Protein AF-A0A090TS28-F1 (afdb_monomer_lite)

Foldseek 3Di:
DDDDDDDDDDDDPPPPDPPPPDPLVPQDADDDPDPCRVVLRLQLVLLSQLLVLLVQLLVQLVCLLVVNDFLVSNVVSLVSNVVSVLSVPQLCDAFPQLNVCRLLQPPPLPLPLLLLVVLLVVLVDQAAAQVNQVPDPSSLAHSNVSLCCCFPPSHVVVVSDSRCSRSSNNRSVNSSVSSVSNSVSSSYGPCNPPDPVRVVVSVVSSVVRSVVVVCQQVDQQCPDPVDGRLSNHPSSRVVDDPDD

Structure (mmCIF, N/CA/C/O backbone):
data_AF-A0A090TS28-F1
#
_entry.id   AF-A0A090TS28-F1
#
loop_
_atom_site.group_PDB
_atom_site.id
_atom_site.type_symbol
_atom_site.label_atom_id
_atom_site.label_alt_id
_atom_site.label_comp_id
_atom_site.label_asym_id
_atom_site.label_entity_id
_atom_site.label_seq_id
_atom_site.pdbx_PDB_ins_code
_atom_site.Cartn_x
_atom_site.Cartn_y
_atom_site.Cartn_z
_atom_site.occupancy
_atom_site.B_iso_or_equiv
_atom_site.auth_seq_id
_atom_site.auth_comp_id
_atom_site.auth_asym_id
_atom_site.auth_atom_id
_atom_site.pdbx_PDB_model_num
ATOM 1 N N . MET A 1 1 ? -39.035 -68.134 -27.747 1.00 40.09 1 MET A N 1
ATOM 2 C CA . MET A 1 1 ? -38.155 -68.499 -26.615 1.00 40.09 1 MET A CA 1
ATOM 3 C C . MET A 1 1 ? -36.879 -67.671 -26.752 1.00 40.09 1 MET A C 1
ATOM 5 O O . MET A 1 1 ? -36.334 -67.693 -27.845 1.00 40.09 1 MET A O 1
ATOM 9 N N . TYR A 1 2 ? -36.463 -66.967 -25.684 1.00 37.41 2 TYR A N 1
ATOM 10 C CA . TYR A 1 2 ? -35.252 -66.120 -25.530 1.00 37.41 2 TYR A CA 1
ATOM 11 C C . TYR A 1 2 ? -35.195 -64.788 -26.309 1.00 37.41 2 TYR A C 1
ATOM 13 O O . TYR A 1 2 ? -35.422 -64.775 -27.506 1.00 37.41 2 TYR A O 1
ATOM 21 N N . TYR A 1 3 ? -34.811 -63.626 -25.762 1.00 38.12 3 TYR A N 1
ATOM 22 C CA . TYR A 1 3 ? -34.675 -63.092 -24.394 1.00 38.12 3 TYR A CA 1
ATOM 23 C C . TYR A 1 3 ? -34.478 -61.570 -24.585 1.00 38.12 3 TYR A C 1
ATOM 25 O O . TYR A 1 3 ? -33.551 -61.155 -25.280 1.00 38.12 3 TYR A O 1
ATOM 33 N N . GLN A 1 4 ? -35.357 -60.734 -24.032 1.00 37.34 4 GLN A N 1
ATOM 34 C CA . GLN A 1 4 ? -35.315 -59.275 -24.182 1.00 37.34 4 GLN A CA 1
ATOM 35 C C . GLN A 1 4 ? -34.300 -58.706 -23.176 1.00 37.34 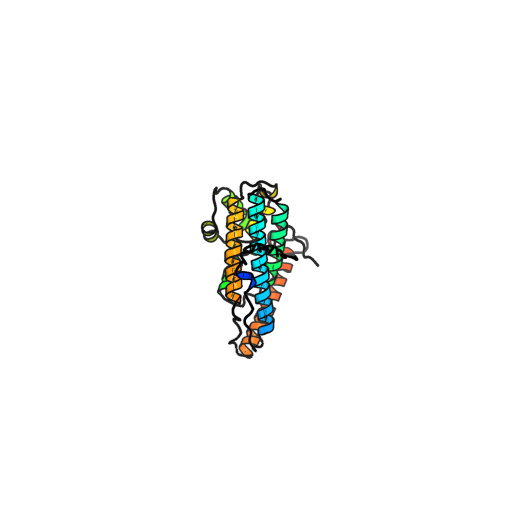4 GLN A C 1
ATOM 37 O O . GLN A 1 4 ? -34.484 -58.845 -21.969 1.00 37.34 4 GLN A O 1
ATOM 42 N N . LYS A 1 5 ? -33.190 -58.126 -23.652 1.00 40.88 5 LYS A N 1
ATOM 43 C CA . LYS A 1 5 ? -32.195 -57.466 -22.790 1.00 40.88 5 LYS A CA 1
ATOM 44 C C . LYS A 1 5 ? -32.547 -55.987 -22.638 1.00 40.88 5 LYS A C 1
ATOM 46 O O . LYS A 1 5 ? -32.368 -55.207 -23.568 1.00 40.88 5 LYS A O 1
ATOM 51 N N . SER A 1 6 ? -33.036 -55.620 -21.459 1.00 42.06 6 SER A N 1
ATOM 52 C CA . SER A 1 6 ? -33.208 -54.233 -21.028 1.00 42.06 6 SER A CA 1
ATOM 53 C C . SER A 1 6 ? -31.840 -53.586 -20.797 1.00 42.06 6 SER A C 1
ATOM 55 O O . SER A 1 6 ? -31.068 -54.058 -19.964 1.00 42.06 6 SER A O 1
ATOM 57 N N . VAL A 1 7 ? -31.535 -52.509 -21.521 1.00 47.25 7 VAL A N 1
ATOM 58 C CA . VAL A 1 7 ? -30.374 -51.647 -21.255 1.00 47.25 7 VAL A CA 1
ATOM 59 C C . VAL A 1 7 ? -30.875 -50.443 -20.464 1.00 47.25 7 VAL A C 1
ATOM 61 O O . VAL A 1 7 ? -31.592 -49.599 -20.994 1.00 47.25 7 VAL A O 1
ATOM 64 N N . ALA A 1 8 ? -30.535 -50.391 -19.177 1.00 44.44 8 ALA A N 1
ATOM 65 C CA . ALA A 1 8 ? -30.772 -49.231 -18.329 1.00 44.44 8 ALA A CA 1
ATOM 66 C C . ALA A 1 8 ? -29.674 -48.190 -18.599 1.00 44.44 8 ALA A C 1
ATOM 68 O O . ALA A 1 8 ? -28.503 -48.429 -18.310 1.00 44.44 8 ALA A O 1
ATOM 69 N N . ILE A 1 9 ? -30.047 -47.046 -19.175 1.00 47.41 9 ILE A N 1
ATOM 70 C CA . ILE A 1 9 ? -29.150 -45.902 -19.362 1.00 47.41 9 ILE A CA 1
ATOM 71 C C . ILE A 1 9 ? -29.231 -45.051 -18.092 1.00 47.41 9 ILE A C 1
ATOM 73 O O . ILE A 1 9 ? -30.215 -44.351 -17.864 1.00 47.41 9 ILE A O 1
ATOM 77 N N . ALA A 1 10 ? -28.207 -45.141 -17.245 1.00 47.53 10 ALA A N 1
ATOM 78 C CA . ALA A 1 10 ? -28.032 -44.251 -16.104 1.00 47.53 10 ALA A CA 1
ATOM 79 C C . ALA A 1 10 ? -27.491 -42.900 -16.601 1.00 47.53 10 ALA A C 1
ATOM 81 O O . ALA A 1 10 ? -26.350 -42.804 -17.051 1.00 47.53 10 ALA A O 1
ATOM 82 N N . ALA A 1 11 ? -28.322 -41.858 -16.546 1.00 46.38 11 ALA A N 1
ATOM 83 C CA . ALA A 1 11 ? -27.921 -40.492 -16.856 1.00 46.38 11 ALA A CA 1
ATOM 84 C C . ALA A 1 11 ? -27.117 -39.904 -15.681 1.00 46.38 11 ALA A C 1
ATOM 86 O O . ALA A 1 11 ? -27.670 -39.589 -14.628 1.00 46.38 11 ALA A O 1
ATOM 87 N N . LEU A 1 12 ? -25.803 -39.766 -15.862 1.00 50.69 12 LEU A N 1
ATOM 88 C CA . LEU A 1 12 ? -24.922 -39.011 -14.971 1.00 50.69 12 LEU A CA 1
ATOM 89 C C . LEU A 1 12 ? -25.162 -37.509 -15.185 1.00 50.69 12 LEU A C 1
ATOM 91 O O . LEU A 1 12 ? -24.708 -36.926 -16.167 1.00 50.69 12 LEU A O 1
ATOM 95 N N . LEU A 1 13 ? -25.892 -36.890 -14.257 1.00 49.22 13 LEU A N 1
ATOM 96 C CA . LEU A 1 13 ? -26.027 -35.438 -14.154 1.00 49.22 13 LEU A CA 1
ATOM 97 C C . LEU A 1 13 ? -24.691 -34.846 -13.682 1.00 49.22 13 LEU A C 1
ATOM 99 O O . LEU A 1 13 ? -24.359 -34.891 -12.499 1.00 49.22 13 LEU A O 1
ATOM 103 N N . LEU A 1 14 ? -23.914 -34.298 -14.618 1.00 51.47 14 LEU A N 1
ATOM 104 C CA . LEU A 1 14 ? -22.750 -33.470 -14.314 1.00 51.47 14 LEU A CA 1
ATOM 105 C C . LEU A 1 14 ? -23.238 -32.118 -13.779 1.00 51.47 14 LEU A C 1
ATOM 107 O O . LEU A 1 14 ? -23.702 -31.266 -14.534 1.00 51.47 14 LEU A O 1
ATOM 111 N N . LEU A 1 15 ? -23.132 -31.925 -12.464 1.00 55.75 15 LEU A N 1
ATOM 112 C CA . LEU A 1 15 ? -23.236 -30.610 -11.839 1.00 55.75 15 LEU A CA 1
ATOM 113 C C . LEU A 1 15 ? -22.014 -29.783 -12.258 1.00 55.75 15 LEU A C 1
ATOM 115 O O . LEU A 1 15 ? -20.941 -29.889 -11.667 1.00 55.75 15 LEU A O 1
ATOM 119 N N . ALA A 1 16 ? -22.173 -28.966 -13.297 1.00 53.84 16 ALA A N 1
ATOM 120 C CA . ALA A 1 16 ? -21.233 -27.901 -13.604 1.00 53.84 16 ALA A CA 1
ATOM 121 C C . ALA A 1 16 ? -21.371 -26.818 -12.524 1.00 53.84 16 ALA A C 1
ATOM 123 O O . ALA A 1 16 ? -22.260 -25.971 -12.575 1.00 53.84 16 ALA A O 1
ATOM 124 N N . GLY A 1 17 ? -20.510 -26.877 -11.508 1.00 48.12 17 GLY A N 1
ATOM 125 C CA . GLY A 1 17 ? -20.324 -25.765 -10.588 1.00 48.12 17 GLY A CA 1
ATOM 126 C C . GLY A 1 17 ? -19.735 -24.584 -11.354 1.00 48.12 17 GLY A C 1
ATOM 127 O O . GLY A 1 17 ? -18.606 -24.661 -11.834 1.00 48.12 17 GLY A O 1
ATOM 128 N N . CYS A 1 18 ? -20.492 -23.495 -11.480 1.00 51.09 18 CYS A N 1
ATOM 129 C CA . CYS A 1 18 ? -19.962 -22.218 -11.939 1.00 51.09 18 CYS A CA 1
ATOM 130 C C . CYS A 1 18 ? -18.986 -21.685 -10.883 1.00 51.09 18 CYS A C 1
ATOM 132 O O . CYS A 1 18 ? -19.383 -21.003 -9.942 1.00 51.09 18 CYS A O 1
ATOM 134 N N . GLN A 1 19 ? -17.704 -22.012 -11.023 1.00 49.69 19 GLN A N 1
ATOM 135 C CA . GLN A 1 19 ? -16.646 -21.252 -10.373 1.00 49.69 19 GLN A CA 1
ATOM 136 C C . GLN A 1 19 ? -16.478 -19.950 -11.157 1.00 49.69 19 GLN A C 1
ATOM 138 O O . GLN A 1 19 ? -15.978 -19.944 -12.281 1.00 49.69 19 GLN A O 1
ATOM 143 N N . SER A 1 20 ? -16.945 -18.847 -10.581 1.00 43.31 20 SER A N 1
ATOM 144 C CA . SER A 1 20 ? -16.656 -17.507 -11.079 1.00 43.31 20 SER A CA 1
ATOM 145 C C . SER A 1 20 ? -15.160 -17.242 -10.909 1.00 43.31 20 SER A C 1
ATOM 147 O O . SER A 1 20 ? -14.712 -16.885 -9.824 1.00 43.31 20 SER A O 1
ATOM 149 N N . SER A 1 21 ? -14.372 -17.454 -11.963 1.00 42.19 21 SER A N 1
ATOM 150 C CA . SER A 1 21 ? -12.969 -17.043 -11.992 1.00 42.19 21 SER A CA 1
ATOM 151 C C . SER A 1 21 ? -12.910 -15.515 -12.015 1.00 42.19 21 SER A C 1
ATOM 153 O O . SER A 1 21 ? -13.295 -14.896 -13.011 1.00 42.19 21 SER A O 1
ATOM 155 N N . THR A 1 22 ? -12.450 -14.905 -10.927 1.00 45.22 22 THR A N 1
ATOM 156 C CA . THR A 1 22 ? -12.043 -13.498 -10.892 1.00 45.22 22 THR A CA 1
ATOM 157 C C . THR A 1 22 ? -10.983 -13.252 -11.969 1.00 45.22 22 THR A C 1
ATOM 159 O O . THR A 1 22 ? -10.054 -14.038 -12.140 1.00 45.22 22 THR A O 1
ATOM 162 N N . SER A 1 23 ? -11.144 -12.180 -12.742 1.00 49.78 23 SER A N 1
ATOM 163 C CA . SER A 1 23 ? -10.392 -11.856 -13.966 1.00 49.78 23 SER A CA 1
ATOM 164 C C . SER A 1 23 ? -8.869 -11.722 -13.809 1.00 49.78 23 SER A C 1
ATOM 166 O O . SER A 1 23 ? -8.162 -11.688 -14.814 1.00 49.78 23 SER A O 1
ATOM 168 N N . THR A 1 24 ? -8.354 -11.670 -12.581 1.00 50.00 24 THR A N 1
ATOM 169 C CA . THR A 1 24 ? -6.926 -11.572 -12.249 1.00 50.00 24 THR A CA 1
ATOM 170 C C . THR A 1 24 ? -6.127 -12.829 -12.597 1.00 50.00 24 THR A C 1
ATOM 172 O O . THR A 1 24 ? -4.963 -12.723 -12.968 1.00 50.00 24 THR A O 1
ATOM 175 N N . ASP A 1 25 ? -6.766 -14.003 -12.600 1.00 52.72 25 ASP A N 1
ATOM 176 C CA . ASP A 1 25 ? -6.131 -15.320 -12.807 1.00 52.72 25 ASP A CA 1
ATOM 177 C C . ASP A 1 25 ? -5.580 -15.535 -14.241 1.00 52.72 25 ASP A C 1
ATOM 179 O O . ASP A 1 25 ? -5.096 -16.606 -14.606 1.00 52.72 25 ASP A O 1
ATOM 183 N N . LYS A 1 26 ? -5.688 -14.518 -15.111 1.00 62.12 26 LYS A N 1
ATOM 184 C CA . LYS A 1 26 ? -5.307 -14.579 -16.532 1.00 62.12 26 LYS A CA 1
ATOM 185 C C . LYS A 1 26 ? -4.345 -13.486 -16.985 1.00 62.12 26 LYS A C 1
ATOM 187 O O . LYS A 1 26 ? -3.961 -13.501 -18.156 1.00 62.12 26 LYS A O 1
ATOM 192 N N . MET A 1 27 ? -3.964 -12.542 -16.123 1.00 81.88 27 MET A N 1
ATOM 193 C CA . MET A 1 27 ? -3.044 -11.491 -16.547 1.00 81.88 27 MET A CA 1
ATOM 194 C C . MET A 1 27 ? -1.637 -12.070 -16.687 1.00 81.88 27 MET A C 1
ATOM 196 O O . MET A 1 27 ? -1.122 -12.706 -15.772 1.00 81.88 27 MET A O 1
ATOM 200 N N . ARG A 1 28 ? -1.028 -11.890 -17.858 1.00 88.3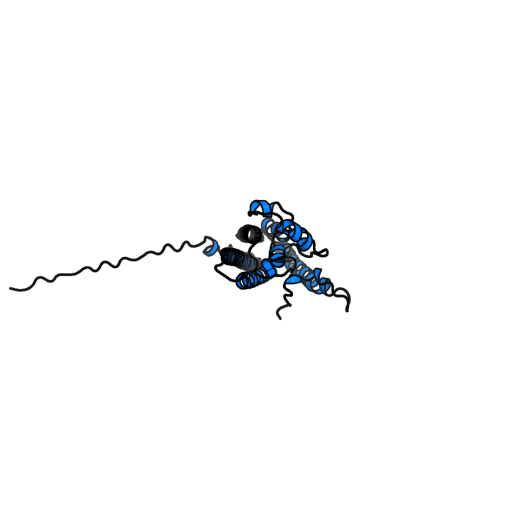8 28 ARG A N 1
ATOM 201 C CA . ARG A 1 28 ? 0.332 -12.352 -18.151 1.00 88.38 28 ARG A CA 1
ATOM 202 C C . ARG A 1 28 ? 1.224 -11.143 -18.406 1.00 88.38 28 ARG A C 1
ATOM 204 O O . ARG A 1 28 ? 0.729 -10.180 -18.995 1.00 88.38 28 ARG A O 1
ATOM 211 N N . PRO A 1 29 ? 2.503 -11.196 -18.007 1.00 91.81 29 PRO A N 1
ATOM 212 C CA . PRO A 1 29 ? 3.435 -10.128 -18.325 1.00 91.81 29 PRO A CA 1
ATOM 213 C C . PRO A 1 29 ? 3.578 -10.002 -19.846 1.00 91.81 29 PRO A C 1
ATOM 215 O O . PRO A 1 29 ? 3.542 -11.001 -20.575 1.00 91.81 29 PRO A O 1
ATOM 218 N N . GLN A 1 30 ? 3.753 -8.775 -20.333 1.00 93.06 30 GLN A N 1
ATOM 219 C CA . GLN A 1 30 ? 4.108 -8.538 -21.728 1.00 93.06 30 GLN A CA 1
ATOM 220 C C . GLN A 1 30 ? 5.439 -9.233 -22.047 1.00 93.06 30 GLN A C 1
ATOM 222 O O . GLN A 1 30 ? 6.431 -9.038 -21.348 1.00 93.06 30 GLN A O 1
ATOM 227 N N . ALA A 1 31 ? 5.481 -10.011 -23.128 1.00 93.75 31 ALA A N 1
ATOM 228 C CA . ALA A 1 31 ? 6.721 -10.600 -23.621 1.00 93.75 31 ALA A CA 1
ATOM 229 C C . ALA A 1 31 ? 7.410 -9.646 -24.606 1.00 93.75 31 ALA A C 1
ATOM 231 O O . ALA A 1 31 ? 6.792 -9.176 -25.563 1.00 93.75 31 ALA A O 1
ATOM 232 N N . SER A 1 32 ? 8.699 -9.389 -24.394 1.00 93.44 32 SER A N 1
ATOM 233 C CA . SER A 1 32 ? 9.543 -8.612 -25.303 1.00 93.44 32 SER A CA 1
ATOM 234 C C . SER A 1 32 ? 10.971 -9.167 -25.323 1.00 93.44 32 SER A C 1
ATOM 236 O O . SER A 1 32 ? 11.383 -9.868 -24.401 1.00 93.44 32 SER A O 1
ATOM 238 N N . ASN A 1 33 ? 11.743 -8.824 -26.358 1.00 94.44 33 ASN A N 1
ATOM 239 C CA . ASN A 1 33 ? 13.182 -9.119 -26.425 1.00 94.44 33 ASN A CA 1
ATOM 240 C C . ASN A 1 33 ? 14.042 -7.980 -25.839 1.00 94.44 33 ASN A C 1
ATOM 242 O O . ASN A 1 33 ? 15.259 -7.968 -26.024 1.00 94.44 33 ASN A O 1
ATOM 246 N N . HIS A 1 34 ? 13.421 -6.990 -25.189 1.00 97.19 34 HIS A N 1
ATOM 247 C CA . HIS A 1 34 ? 14.132 -5.846 -24.635 1.00 97.19 34 HIS A CA 1
ATOM 248 C C . HIS A 1 34 ? 14.926 -6.251 -23.380 1.00 97.19 34 HIS A C 1
ATOM 250 O O . HIS A 1 34 ? 14.503 -7.104 -22.600 1.00 97.19 34 HIS A O 1
ATOM 256 N N . GLN A 1 35 ? 16.073 -5.609 -23.139 1.00 96.81 35 GLN A N 1
ATOM 257 C CA . GLN A 1 35 ? 16.962 -5.927 -22.008 1.00 96.81 35 GLN A CA 1
ATOM 258 C C . GLN A 1 35 ? 16.306 -5.706 -20.633 1.00 96.81 35 GLN A C 1
ATOM 260 O O . GLN A 1 35 ? 16.764 -6.257 -19.633 1.00 96.81 35 GLN A O 1
ATOM 265 N N . SER A 1 36 ? 15.226 -4.922 -20.578 1.00 97.12 36 SER A N 1
ATOM 266 C CA . SER A 1 36 ? 14.450 -4.683 -19.359 1.00 97.12 36 SER A CA 1
ATOM 267 C C . SER A 1 36 ? 13.544 -5.842 -18.950 1.00 97.12 36 SER A C 1
ATOM 269 O O . SER A 1 36 ? 13.026 -5.807 -17.837 1.00 97.12 36 SER A O 1
ATOM 271 N N . GLN A 1 37 ? 13.353 -6.856 -19.805 1.00 97.31 37 GLN A N 1
ATOM 272 C CA . GLN A 1 37 ? 12.328 -7.889 -19.627 1.00 97.31 37 GLN A CA 1
ATOM 273 C C . GLN A 1 37 ? 12.370 -8.544 -18.241 1.00 97.31 37 GLN A C 1
ATOM 275 O O . GLN A 1 37 ? 11.355 -8.576 -17.555 1.00 97.31 37 GLN A O 1
ATOM 280 N N . GLY A 1 38 ? 13.545 -8.986 -17.782 1.00 96.25 38 GLY A N 1
ATOM 281 C CA . GLY A 1 38 ? 13.658 -9.643 -16.475 1.00 96.25 38 GLY A CA 1
ATOM 282 C C . GLY A 1 38 ? 13.358 -8.713 -15.293 1.00 96.25 38 GLY A C 1
ATOM 283 O O . GLY A 1 38 ? 12.760 -9.134 -14.308 1.00 96.25 38 GLY A O 1
ATOM 284 N N . VAL A 1 39 ? 13.727 -7.430 -15.382 1.00 95.81 39 VAL A N 1
ATOM 285 C CA . VAL A 1 39 ? 13.405 -6.444 -14.333 1.00 95.81 39 VAL A CA 1
ATOM 286 C C . VAL A 1 39 ? 11.911 -6.135 -14.341 1.00 95.81 39 VAL A C 1
ATOM 288 O O . VAL A 1 39 ? 11.295 -6.035 -13.283 1.00 95.81 39 VAL A O 1
ATOM 291 N N . TYR A 1 40 ? 11.327 -6.011 -15.530 1.00 97.31 40 TYR A N 1
ATOM 292 C CA . TYR A 1 40 ? 9.899 -5.804 -15.717 1.00 97.31 40 TYR A CA 1
ATOM 293 C C . TYR A 1 40 ? 9.069 -6.957 -15.136 1.00 97.31 40 TYR A C 1
ATOM 295 O O . TYR A 1 40 ? 8.128 -6.703 -14.391 1.00 97.31 40 TYR A O 1
ATOM 303 N N . GLU A 1 41 ? 9.441 -8.210 -15.403 1.00 97.00 41 GLU A N 1
ATOM 304 C CA . GLU A 1 41 ? 8.733 -9.388 -14.883 1.00 97.00 41 GLU A CA 1
ATOM 305 C C . GLU A 1 41 ? 8.715 -9.418 -13.350 1.00 97.00 41 GLU A C 1
ATOM 307 O O . GLU A 1 41 ? 7.673 -9.672 -12.751 1.00 97.00 41 GLU A O 1
ATOM 312 N N . ILE A 1 42 ? 9.821 -9.046 -12.695 1.00 95.94 42 ILE A N 1
ATOM 313 C CA . ILE A 1 42 ? 9.876 -8.931 -11.228 1.00 95.94 42 ILE A CA 1
ATOM 314 C C . ILE A 1 42 ? 8.866 -7.895 -10.709 1.00 95.94 42 ILE A C 1
ATOM 316 O O . ILE A 1 42 ? 8.227 -8.115 -9.673 1.00 95.94 42 ILE A O 1
ATOM 320 N N . GLN A 1 43 ? 8.724 -6.766 -11.406 1.00 96.19 43 GLN A N 1
ATOM 321 C CA . GLN A 1 43 ? 7.798 -5.693 -11.035 1.00 96.19 43 GLN A CA 1
ATOM 322 C C . GLN A 1 43 ? 6.343 -6.097 -11.262 1.00 96.19 43 GLN A C 1
ATOM 324 O O . GLN A 1 43 ? 5.517 -5.931 -10.365 1.00 96.19 43 GLN A O 1
ATOM 3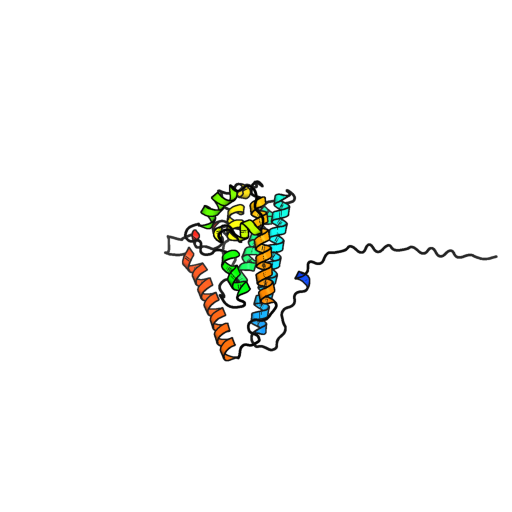29 N N . PHE A 1 44 ? 6.051 -6.704 -12.413 1.00 97.44 44 PHE A N 1
ATOM 330 C CA . PHE A 1 44 ? 4.743 -7.272 -12.723 1.00 97.44 44 PHE A CA 1
ATOM 331 C C . PHE A 1 44 ? 4.315 -8.296 -11.665 1.00 97.44 44 PHE A C 1
ATOM 333 O O . PHE A 1 44 ? 3.241 -8.174 -11.076 1.00 97.44 44 PHE A O 1
ATOM 340 N N . ASP A 1 45 ? 5.184 -9.259 -11.352 1.00 97.19 45 ASP A N 1
ATOM 341 C CA . ASP A 1 45 ? 4.906 -10.298 -10.362 1.00 97.19 45 ASP A CA 1
ATOM 342 C C . ASP A 1 45 ? 4.695 -9.716 -8.958 1.00 97.19 45 ASP A C 1
ATOM 344 O O . ASP A 1 45 ? 3.885 -10.216 -8.174 1.00 97.19 45 ASP A O 1
ATOM 348 N N . SER A 1 46 ? 5.427 -8.654 -8.616 1.00 97.44 46 SER A N 1
ATOM 349 C CA . SER A 1 46 ? 5.268 -7.959 -7.336 1.00 97.44 46 SER A CA 1
ATOM 350 C C . SER A 1 46 ? 3.944 -7.196 -7.271 1.00 97.44 46 SER A C 1
ATOM 352 O O . SER A 1 46 ? 3.262 -7.270 -6.249 1.00 97.44 46 SER A O 1
ATOM 354 N N . ALA A 1 47 ? 3.532 -6.544 -8.363 1.00 97.88 47 ALA A N 1
ATOM 355 C CA . ALA A 1 47 ? 2.226 -5.897 -8.484 1.00 97.88 47 ALA A CA 1
ATOM 356 C C . ALA A 1 47 ? 1.073 -6.908 -8.383 1.00 97.88 47 ALA A C 1
ATOM 358 O O . ALA A 1 47 ? 0.093 -6.650 -7.683 1.00 97.88 47 ALA A O 1
ATOM 359 N N . LEU A 1 48 ? 1.222 -8.081 -9.006 1.00 97.50 48 LEU A N 1
ATOM 360 C CA . LEU A 1 48 ? 0.243 -9.166 -8.937 1.00 97.50 48 LEU A CA 1
ATOM 361 C C . LEU A 1 48 ? 0.100 -9.693 -7.505 1.00 97.50 48 LEU A C 1
ATOM 363 O O . LEU A 1 48 ? -1.000 -9.709 -6.956 1.00 97.50 48 LEU A O 1
ATOM 367 N N . ARG A 1 49 ? 1.221 -10.032 -6.850 1.00 97.94 49 ARG A N 1
ATOM 368 C CA . ARG A 1 49 ? 1.221 -10.479 -5.445 1.00 97.94 49 ARG A CA 1
ATOM 369 C C . ARG A 1 49 ? 0.617 -9.442 -4.501 1.00 97.94 49 ARG A C 1
ATOM 371 O O . ARG A 1 49 ? -0.079 -9.808 -3.551 1.00 97.94 49 ARG A O 1
ATOM 378 N N . PHE A 1 50 ? 0.906 -8.162 -4.726 1.00 98.44 50 PHE A N 1
ATOM 379 C CA . PHE A 1 50 ? 0.346 -7.080 -3.925 1.00 98.44 50 PHE A CA 1
ATOM 380 C C . PHE A 1 50 ? -1.176 -6.985 -4.089 1.00 98.44 50 PHE A C 1
ATOM 382 O O . PHE A 1 50 ? -1.892 -6.936 -3.088 1.00 98.44 50 PHE A O 1
ATOM 389 N N . ASN A 1 51 ? -1.681 -7.048 -5.323 1.00 98.56 51 ASN A N 1
ATOM 390 C CA . ASN A 1 51 ? -3.116 -7.059 -5.597 1.00 98.56 51 ASN A CA 1
ATOM 391 C C . ASN A 1 51 ? -3.836 -8.245 -4.937 1.00 98.56 51 ASN A C 1
ATOM 393 O O . ASN A 1 51 ? -4.809 -8.040 -4.207 1.00 98.56 51 ASN A O 1
ATOM 397 N N . ASP A 1 52 ? -3.296 -9.457 -5.077 1.00 98.38 52 ASP A N 1
ATOM 398 C CA . ASP A 1 52 ? -3.825 -10.652 -4.409 1.00 98.38 52 ASP A CA 1
ATOM 399 C C . ASP A 1 52 ? -3.880 -10.487 -2.885 1.00 98.38 52 ASP A C 1
ATOM 401 O O . ASP A 1 52 ? -4.809 -10.950 -2.217 1.00 98.38 52 ASP A O 1
ATOM 405 N N . SER A 1 53 ? -2.877 -9.823 -2.313 1.00 98.69 53 SER A N 1
ATOM 406 C CA . SER A 1 53 ? -2.797 -9.594 -0.872 1.00 98.69 53 SER A CA 1
ATOM 407 C C . SER A 1 53 ? -3.811 -8.545 -0.403 1.00 98.69 53 SER A C 1
ATOM 409 O O . SER A 1 53 ? -4.367 -8.693 0.686 1.00 98.69 53 SER A O 1
ATOM 411 N N . MET A 1 54 ? -4.124 -7.529 -1.218 1.00 98.75 54 MET A N 1
ATOM 412 C CA . MET A 1 54 ? -5.199 -6.568 -0.923 1.00 98.75 54 MET A CA 1
ATOM 413 C C . MET A 1 54 ? -6.584 -7.209 -1.023 1.00 98.75 54 MET A C 1
ATOM 415 O O . MET A 1 54 ? -7.417 -6.977 -0.147 1.00 98.75 54 MET A O 1
ATOM 419 N N . LEU A 1 55 ? -6.810 -8.076 -2.016 1.00 98.75 55 LEU A N 1
ATOM 420 C CA . LEU A 1 55 ? -8.044 -8.862 -2.126 1.00 98.75 55 LEU A CA 1
ATOM 421 C C . LEU A 1 55 ? -8.256 -9.737 -0.884 1.00 98.75 55 LEU A C 1
ATOM 423 O O . LEU A 1 55 ? -9.338 -9.735 -0.295 1.00 98.75 55 LEU A O 1
ATOM 427 N N . LYS A 1 56 ? -7.205 -10.433 -0.429 1.00 98.69 56 LYS A N 1
ATOM 428 C CA . LYS A 1 56 ? -7.242 -11.235 0.806 1.00 98.69 56 LYS A CA 1
ATOM 429 C C . LYS A 1 56 ? -7.497 -10.380 2.045 1.00 98.69 56 LYS A C 1
ATOM 431 O O . LYS A 1 56 ? -8.300 -10.765 2.891 1.00 98.69 56 LYS A O 1
ATOM 436 N N . LEU A 1 57 ? -6.839 -9.226 2.165 1.00 98.81 57 LEU A N 1
ATOM 437 C CA . LEU A 1 57 ? -7.051 -8.303 3.281 1.00 98.81 57 LEU A CA 1
ATOM 438 C C . LEU A 1 57 ? -8.501 -7.806 3.339 1.00 98.81 57 LEU A C 1
ATOM 440 O O . LEU A 1 57 ? -9.093 -7.767 4.423 1.00 98.81 57 LEU A O 1
ATOM 444 N N . HIS A 1 58 ? -9.079 -7.456 2.191 1.00 98.75 58 HIS A N 1
ATOM 445 C CA . HIS A 1 58 ? -10.474 -7.044 2.103 1.00 98.75 58 HIS A CA 1
ATOM 446 C C . HIS A 1 58 ? -11.433 -8.183 2.482 1.00 98.75 58 HIS A C 1
ATOM 448 O O . HIS A 1 58 ? -12.276 -7.988 3.355 1.00 98.75 58 HIS A O 1
ATOM 454 N N . ASP A 1 59 ? -11.258 -9.393 1.936 1.00 98.69 59 ASP A N 1
ATOM 455 C CA . ASP A 1 59 ? -12.069 -10.570 2.301 1.00 98.69 59 ASP A CA 1
ATOM 456 C C . ASP A 1 59 ? -12.013 -10.863 3.809 1.00 98.69 59 ASP A C 1
ATOM 458 O O . ASP A 1 59 ? -13.052 -11.012 4.456 1.00 98.69 59 ASP A O 1
ATOM 462 N N . GLN A 1 60 ? -10.818 -10.870 4.411 1.00 98.69 60 GLN A N 1
ATOM 463 C CA . GLN A 1 60 ? -10.682 -11.106 5.852 1.00 98.69 60 GLN A CA 1
ATOM 464 C C . GLN A 1 60 ? -11.351 -10.012 6.685 1.00 98.69 60 GLN A C 1
ATOM 466 O O . GLN A 1 60 ? -11.975 -10.308 7.706 1.00 98.69 60 GLN A O 1
ATOM 471 N N . SER A 1 61 ? -11.270 -8.762 6.233 1.00 98.62 61 SER A N 1
ATOM 472 C CA . SER A 1 61 ? -11.925 -7.620 6.870 1.00 98.62 61 SER A CA 1
ATOM 473 C C . SER A 1 61 ? -13.450 -7.717 6.792 1.00 98.62 61 SER A C 1
ATOM 475 O O . SER A 1 61 ? -14.136 -7.489 7.791 1.00 98.62 61 SER A O 1
ATOM 477 N N . VAL A 1 62 ? -14.001 -8.118 5.641 1.00 98.56 62 VAL A N 1
ATOM 478 C CA . VAL A 1 62 ? -15.440 -8.362 5.469 1.00 98.56 62 VAL A CA 1
ATOM 479 C C . VAL A 1 62 ? -15.911 -9.469 6.408 1.00 98.56 62 VAL A C 1
ATOM 481 O O . VAL A 1 62 ? -16.8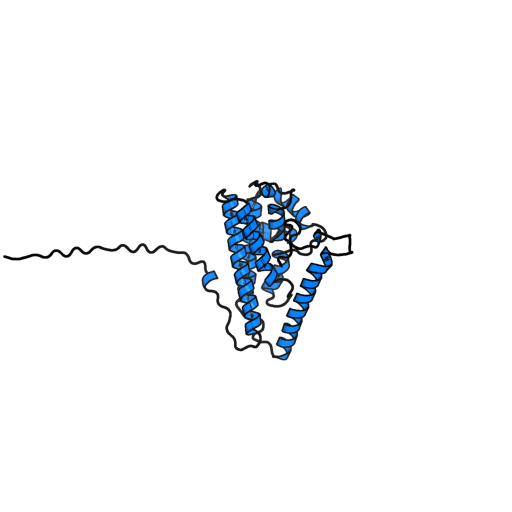33 -9.222 7.189 1.00 98.56 62 VAL A O 1
ATOM 484 N N . ARG A 1 63 ? -15.229 -10.624 6.417 1.00 98.50 63 ARG A N 1
ATOM 485 C CA . ARG A 1 63 ? -15.550 -11.767 7.291 1.00 98.50 63 ARG A CA 1
ATOM 486 C C . ARG A 1 63 ? -15.483 -11.419 8.771 1.00 98.50 63 ARG A C 1
ATOM 488 O O . ARG A 1 63 ? -16.371 -11.813 9.525 1.00 98.50 63 ARG A O 1
ATOM 495 N N . TYR A 1 64 ? -14.472 -10.662 9.196 1.00 98.50 64 TYR A N 1
ATOM 496 C CA . TYR A 1 64 ? -14.365 -10.211 10.583 1.00 98.50 64 TYR A CA 1
ATOM 497 C C . TYR A 1 64 ? -15.575 -9.358 10.970 1.00 98.50 64 TYR A C 1
ATOM 499 O O . TYR A 1 64 ? -16.194 -9.574 12.016 1.00 98.50 64 TYR A O 1
ATOM 507 N N . CYS A 1 65 ? -15.945 -8.430 10.089 1.00 98.06 65 CYS A N 1
ATOM 508 C CA . CYS A 1 65 ? -17.061 -7.521 10.296 1.00 98.06 65 CYS A CA 1
ATOM 509 C C . CYS A 1 65 ? -18.435 -8.198 10.225 1.00 98.06 65 CYS A C 1
ATOM 511 O O . CYS A 1 65 ? -19.341 -7.788 10.944 1.00 98.06 65 CYS A O 1
ATOM 513 N N . ASP A 1 66 ? -18.569 -9.283 9.460 1.00 98.19 66 ASP A N 1
ATOM 514 C CA . ASP A 1 66 ? -19.761 -10.142 9.458 1.00 98.19 66 ASP A CA 1
ATOM 515 C C . ASP A 1 66 ? -19.759 -11.171 10.601 1.00 98.19 66 ASP A C 1
ATOM 517 O O . ASP A 1 66 ? -20.614 -12.050 10.656 1.00 98.19 66 ASP A O 1
ATOM 521 N N . SER A 1 67 ? -18.807 -11.074 11.536 1.00 97.44 67 SER A N 1
ATOM 522 C CA . SER A 1 67 ? -18.644 -12.003 12.664 1.00 97.44 67 SER A CA 1
ATOM 523 C C . SER A 1 67 ? -18.397 -13.463 12.252 1.00 97.44 67 SER A C 1
ATOM 525 O O . SER A 1 67 ? -18.694 -14.383 13.010 1.00 97.44 67 SER A O 1
ATOM 527 N N . GLN A 1 68 ? -17.814 -13.678 11.072 1.00 97.44 68 GLN A N 1
ATOM 528 C CA . GLN A 1 68 ? -17.460 -14.996 10.533 1.00 97.44 68 GLN A CA 1
ATOM 529 C C . GLN A 1 68 ? -16.008 -15.396 10.832 1.00 97.44 68 GLN A C 1
ATOM 531 O O . GLN A 1 68 ? -15.646 -16.564 10.706 1.00 97.44 68 GLN A O 1
ATOM 536 N N . SER A 1 69 ? -15.160 -14.440 11.217 1.00 95.69 69 SER A N 1
ATOM 537 C CA . SER A 1 69 ? -13.764 -14.678 11.589 1.00 95.69 69 SER A CA 1
ATOM 538 C C . SER A 1 69 ? -13.327 -13.798 12.766 1.00 95.69 69 SER A C 1
ATOM 540 O O . SER A 1 69 ? -14.059 -12.919 13.237 1.00 95.69 69 SER A O 1
ATOM 542 N N . SER A 1 70 ? -12.129 -14.071 13.283 1.00 95.50 70 SER A N 1
ATOM 543 C CA . SER A 1 70 ? -11.493 -13.275 14.331 1.00 95.50 70 SER A CA 1
ATOM 544 C C . SER A 1 70 ? -10.665 -12.128 13.743 1.00 95.50 70 SER A C 1
ATOM 546 O O . SER A 1 70 ? -10.250 -12.164 12.584 1.00 95.50 70 SER A O 1
ATOM 548 N N . LEU A 1 71 ? -10.366 -11.130 14.580 1.00 97.31 71 LEU A N 1
ATOM 549 C CA . LEU A 1 71 ? -9.483 -10.013 14.228 1.00 97.31 71 LEU A CA 1
ATOM 550 C C . LEU A 1 71 ? -8.084 -10.487 13.793 1.00 97.31 71 LEU A C 1
ATOM 552 O O . LEU A 1 71 ? -7.420 -9.828 12.996 1.00 97.31 71 LEU A O 1
ATOM 556 N N . GLU A 1 72 ? -7.639 -11.643 14.293 1.00 97.56 72 GLU A N 1
ATOM 557 C CA . GLU A 1 72 ? -6.325 -12.202 13.975 1.00 97.56 72 GLU A CA 1
ATOM 558 C C . GLU A 1 72 ? -6.171 -12.519 12.481 1.00 97.56 72 GLU A C 1
ATOM 560 O O . GLU A 1 72 ? -5.118 -12.257 11.906 1.00 97.56 72 GLU A O 1
ATOM 565 N N . GLY A 1 73 ? -7.236 -12.984 11.816 1.00 97.44 73 GLY A N 1
ATOM 566 C CA . GLY A 1 73 ? -7.213 -13.203 10.366 1.00 97.44 73 GLY A CA 1
ATOM 567 C C . GLY A 1 73 ? -6.943 -11.912 9.587 1.00 97.44 73 GLY A C 1
ATOM 568 O O . GLY A 1 73 ? -6.165 -11.910 8.633 1.00 97.44 73 GLY A O 1
ATOM 569 N N . VAL A 1 74 ? -7.507 -10.791 10.049 1.00 98.50 74 VAL A N 1
ATOM 570 C CA . VAL A 1 74 ? -7.270 -9.466 9.456 1.00 98.50 74 VAL A CA 1
ATOM 571 C C . VAL A 1 74 ? -5.834 -9.006 9.696 1.00 98.50 74 VAL A C 1
ATOM 573 O O . VAL A 1 74 ? -5.185 -8.513 8.777 1.00 98.50 74 VAL A O 1
ATOM 576 N N . LYS A 1 75 ? -5.305 -9.212 10.910 1.00 98.31 75 LYS A N 1
ATOM 577 C CA . LYS A 1 75 ? -3.912 -8.890 11.260 1.00 98.31 75 LYS A CA 1
ATOM 578 C C . LYS A 1 75 ? -2.913 -9.648 10.389 1.00 98.31 75 LYS A C 1
ATOM 580 O O . LYS A 1 75 ? -1.996 -9.030 9.852 1.00 98.31 75 LYS A O 1
ATOM 585 N N . ILE A 1 76 ? -3.113 -10.951 10.195 1.00 97.81 76 ILE A N 1
ATOM 586 C CA . ILE A 1 76 ? -2.265 -11.779 9.326 1.00 97.81 76 ILE A CA 1
ATOM 587 C C . ILE A 1 76 ? -2.342 -11.300 7.871 1.00 97.81 76 ILE A C 1
ATOM 589 O O . ILE A 1 76 ? -1.305 -11.108 7.235 1.00 97.81 76 ILE A O 1
ATOM 593 N N . ALA A 1 77 ? -3.546 -11.059 7.345 1.00 98.44 77 ALA A N 1
ATOM 594 C CA . ALA A 1 77 ? -3.709 -10.588 5.970 1.00 98.44 77 ALA A CA 1
ATOM 595 C C . ALA A 1 77 ? -3.095 -9.194 5.755 1.00 98.44 77 ALA A C 1
ATOM 597 O O . ALA A 1 77 ? -2.487 -8.936 4.718 1.00 98.44 77 ALA A O 1
ATOM 598 N N . TRP A 1 78 ? -3.182 -8.308 6.751 1.00 98.56 78 TRP A N 1
ATOM 599 C CA . TRP A 1 78 ? -2.544 -6.994 6.694 1.00 98.56 78 TRP A CA 1
ATOM 600 C C . TRP A 1 78 ? -1.016 -7.105 6.678 1.00 98.56 78 TRP A C 1
ATOM 602 O O . TRP A 1 78 ? -0.368 -6.406 5.903 1.00 98.56 78 TRP A O 1
ATOM 612 N N . GLN A 1 79 ? -0.432 -8.013 7.468 1.00 97.50 79 GLN A N 1
ATOM 613 C CA . GLN A 1 79 ? 1.013 -8.270 7.445 1.00 97.50 79 GLN A CA 1
ATOM 614 C C . GLN A 1 79 ? 1.478 -8.768 6.072 1.00 97.50 79 GLN A C 1
ATOM 616 O O . GLN A 1 79 ? 2.443 -8.237 5.535 1.00 97.50 79 GLN A O 1
ATOM 621 N N . GLN A 1 80 ? 0.754 -9.712 5.465 1.00 97.19 80 GLN A N 1
ATOM 622 C CA . GLN A 1 80 ? 1.034 -10.186 4.100 1.00 97.19 80 GLN A CA 1
ATOM 623 C C . GLN A 1 80 ? 0.893 -9.060 3.061 1.00 97.19 80 GLN A C 1
ATOM 625 O O . GLN A 1 80 ? 1.688 -8.946 2.126 1.00 97.19 80 GLN A O 1
ATOM 630 N N . GLY A 1 81 ? -0.098 -8.186 3.244 1.00 97.69 81 GLY A N 1
ATOM 631 C CA . GLY A 1 81 ? -0.275 -6.976 2.447 1.00 97.69 81 GLY A CA 1
ATOM 632 C C . GLY A 1 81 ? 0.904 -6.008 2.552 1.00 97.69 81 GLY A C 1
ATOM 633 O O . GLY A 1 81 ? 1.384 -5.501 1.543 1.00 97.69 81 GLY A O 1
ATOM 634 N N . MET A 1 82 ? 1.414 -5.792 3.764 1.00 96.44 82 MET A N 1
ATOM 635 C CA . MET A 1 82 ? 2.615 -4.994 4.003 1.00 96.44 82 MET A CA 1
ATOM 636 C C . MET A 1 82 ? 3.861 -5.624 3.371 1.00 96.44 82 MET A C 1
ATOM 638 O O . MET A 1 82 ? 4.603 -4.929 2.686 1.00 96.44 82 MET A O 1
ATOM 642 N N . GLU A 1 83 ? 4.077 -6.928 3.560 1.00 95.38 83 GLU A N 1
ATOM 643 C CA . GLU A 1 83 ? 5.221 -7.658 2.997 1.00 95.38 83 GLU A CA 1
ATOM 644 C C . GLU A 1 83 ? 5.222 -7.614 1.461 1.00 95.38 83 GLU A C 1
ATOM 646 O O . GLU A 1 83 ? 6.246 -7.319 0.849 1.00 95.38 83 GLU A O 1
ATOM 651 N N . SER A 1 84 ? 4.068 -7.835 0.825 1.00 97.38 84 SER A N 1
ATOM 652 C CA . SER A 1 84 ? 3.945 -7.743 -0.637 1.00 97.38 84 SER A CA 1
ATOM 653 C C . SER A 1 84 ? 4.153 -6.317 -1.157 1.00 97.38 84 SER A C 1
ATOM 655 O O . SER A 1 84 ? 4.839 -6.136 -2.163 1.00 97.38 84 SER A O 1
ATOM 657 N N . TRP A 1 85 ? 3.647 -5.300 -0.449 1.00 96.69 85 TRP A N 1
ATOM 658 C CA . TRP A 1 85 ? 3.864 -3.893 -0.796 1.00 96.69 85 TRP A CA 1
ATOM 659 C C . TRP A 1 85 ? 5.342 -3.493 -0.752 1.00 96.69 85 TRP A C 1
ATOM 661 O O . TRP A 1 85 ? 5.795 -2.723 -1.598 1.00 96.69 85 TRP A O 1
ATOM 671 N N . MET A 1 86 ? 6.124 -4.043 0.185 1.00 92.50 86 MET A N 1
ATOM 672 C CA . MET A 1 86 ? 7.542 -3.697 0.339 1.00 92.50 86 MET A CA 1
ATOM 673 C C . MET A 1 86 ? 8.383 -3.925 -0.920 1.00 92.50 86 MET A C 1
ATOM 675 O O . MET A 1 86 ? 9.366 -3.214 -1.126 1.00 92.50 86 MET A O 1
ATOM 679 N N . HIS A 1 87 ? 7.988 -4.863 -1.783 1.00 92.50 87 HIS A N 1
ATOM 680 C CA . HIS A 1 87 ? 8.677 -5.128 -3.047 1.00 92.50 87 HIS A CA 1
ATOM 681 C C . HIS A 1 87 ? 8.520 -4.014 -4.093 1.00 92.50 87 HIS A C 1
ATOM 683 O O . HIS A 1 87 ? 9.333 -3.940 -5.008 1.00 92.50 87 HIS A O 1
ATOM 689 N N . LEU A 1 88 ? 7.504 -3.156 -3.960 1.00 93.69 88 LEU A N 1
ATOM 690 C CA . LEU A 1 88 ? 7.178 -2.084 -4.912 1.00 93.69 88 LEU A CA 1
ATOM 691 C C . LEU A 1 88 ? 7.596 -0.692 -4.411 1.00 93.69 88 LEU A C 1
ATOM 693 O O . LEU A 1 88 ? 7.509 0.301 -5.133 1.00 93.69 88 LEU A O 1
ATOM 697 N N . GLN A 1 89 ? 8.034 -0.594 -3.158 1.00 91.19 89 GLN A N 1
ATOM 698 C CA . GLN A 1 89 ? 8.389 0.675 -2.535 1.00 91.19 89 GLN A CA 1
ATOM 699 C C . GLN A 1 89 ? 9.786 1.145 -2.923 1.00 91.19 89 GLN A C 1
ATOM 701 O O . GLN A 1 89 ? 10.726 0.360 -2.967 1.00 91.19 89 GLN A O 1
ATOM 706 N N . GLY A 1 90 ? 9.954 2.465 -3.017 1.00 83.81 90 GLY A N 1
ATOM 707 C CA . GLY A 1 90 ? 11.271 3.104 -3.003 1.00 83.81 90 GLY A CA 1
ATOM 708 C C . GLY A 1 90 ? 11.969 3.189 -4.352 1.00 83.81 90 GLY A C 1
ATOM 709 O O . GLY A 1 90 ? 12.967 3.894 -4.454 1.00 83.81 90 GLY A O 1
ATOM 710 N N . GLN A 1 91 ? 11.433 2.547 -5.388 1.00 82.19 91 GLN A N 1
ATOM 711 C CA . GLN A 1 91 ? 12.015 2.601 -6.723 1.00 82.19 91 GLN A CA 1
ATOM 712 C C . GLN A 1 91 ? 11.796 3.948 -7.428 1.00 82.19 91 GLN A C 1
ATOM 714 O O . GLN A 1 91 ? 12.666 4.372 -8.182 1.00 82.19 91 GLN A O 1
ATOM 719 N N . GLU A 1 92 ? 10.675 4.642 -7.171 1.00 88.31 92 GLU A N 1
ATOM 720 C CA . GLU A 1 92 ? 10.314 5.954 -7.766 1.00 88.31 92 GLU A CA 1
ATOM 721 C C . GLU A 1 92 ? 10.437 5.997 -9.309 1.00 88.31 92 GLU A C 1
ATOM 723 O O . GLU A 1 92 ? 10.702 7.037 -9.911 1.00 88.31 92 GLU A O 1
ATOM 728 N N . ARG A 1 93 ? 10.299 4.833 -9.951 1.00 93.44 93 ARG A N 1
ATOM 729 C CA . ARG A 1 93 ? 10.445 4.586 -11.390 1.00 93.44 93 ARG A CA 1
ATOM 730 C C . ARG A 1 93 ? 9.415 3.556 -11.844 1.00 93.44 93 ARG A C 1
ATOM 732 O O . ARG A 1 93 ? 8.961 2.735 -11.041 1.00 93.44 93 ARG A O 1
ATOM 739 N N . GLY A 1 94 ? 9.087 3.579 -13.131 1.00 94.00 94 GLY A N 1
ATOM 740 C CA . GLY A 1 94 ? 8.033 2.760 -13.725 1.00 94.00 94 GLY A CA 1
ATOM 741 C C . GLY A 1 94 ? 6.832 3.597 -14.183 1.00 94.00 94 GLY A C 1
ATOM 742 O O . GLY A 1 94 ? 6.975 4.803 -14.394 1.00 94.00 94 GLY A O 1
ATOM 743 N N . PRO A 1 95 ? 5.658 2.972 -14.360 1.00 96.25 95 PRO A N 1
ATOM 744 C CA . PRO A 1 95 ? 4.460 3.638 -14.863 1.00 96.25 95 PRO A CA 1
ATOM 745 C C . PRO A 1 95 ? 3.982 4.753 -13.921 1.00 96.25 95 PRO A C 1
ATOM 747 O O . PRO A 1 95 ? 3.910 4.543 -12.707 1.00 96.25 95 PRO A O 1
ATOM 750 N N . SER A 1 96 ? 3.605 5.912 -14.470 1.00 95.62 96 SER A N 1
ATOM 751 C CA . SER A 1 96 ? 3.095 7.060 -13.697 1.00 95.62 96 SER A CA 1
ATOM 752 C C . SER A 1 96 ? 1.922 6.676 -12.804 1.00 95.62 96 SER A C 1
ATOM 754 O O . SER A 1 96 ? 1.933 6.972 -11.612 1.00 95.62 96 SER A O 1
ATOM 756 N N . ASP A 1 97 ? 0.968 5.930 -13.357 1.00 96.69 97 ASP A N 1
ATOM 757 C CA . ASP A 1 97 ? -0.281 5.583 -12.682 1.00 96.69 97 ASP A CA 1
ATOM 758 C C . ASP A 1 97 ? -0.035 4.735 -11.429 1.00 96.69 97 ASP A C 1
ATOM 760 O O . ASP A 1 97 ? -0.738 4.890 -10.431 1.00 96.69 97 ASP A O 1
ATOM 764 N N . ALA A 1 98 ? 1.000 3.882 -11.444 1.00 96.69 98 ALA A N 1
ATOM 765 C CA . ALA A 1 98 ? 1.430 3.128 -10.270 1.00 96.69 98 ALA A CA 1
ATOM 766 C C . ALA A 1 98 ? 2.109 4.035 -9.233 1.00 96.69 98 ALA A C 1
ATOM 768 O O . ALA A 1 98 ? 1.791 3.959 -8.045 1.00 96.69 98 ALA A O 1
ATOM 769 N N . LEU A 1 99 ? 3.015 4.915 -9.673 1.00 95.31 99 LEU A N 1
ATOM 770 C CA . LEU A 1 99 ? 3.756 5.823 -8.791 1.00 95.31 99 LEU A CA 1
ATOM 771 C C . LEU A 1 99 ? 2.831 6.799 -8.052 1.00 95.31 99 LEU A C 1
ATOM 773 O O . LEU A 1 99 ? 3.034 7.075 -6.868 1.00 95.31 99 LEU A O 1
ATOM 777 N N . GLU A 1 100 ? 1.775 7.267 -8.713 1.00 95.31 100 GLU A N 1
ATOM 778 C CA . GLU A 1 100 ? 0.751 8.128 -8.116 1.00 95.31 100 GLU A CA 1
ATOM 779 C C . GLU A 1 100 ? -0.006 7.449 -6.960 1.00 95.31 100 GLU A C 1
ATOM 781 O O . GLU A 1 100 ? -0.518 8.126 -6.062 1.00 95.31 100 GLU A O 1
ATOM 786 N N . GLN A 1 101 ? -0.029 6.110 -6.907 1.00 96.19 101 GLN A N 1
ATOM 787 C CA . GLN A 1 101 ? -0.662 5.379 -5.808 1.00 96.19 101 GLN A CA 1
ATOM 788 C C . GLN A 1 101 ? 0.210 5.257 -4.558 1.00 96.19 101 GLN A C 1
ATOM 790 O O . GLN A 1 101 ? -0.342 4.988 -3.491 1.00 96.19 101 GLN A O 1
ATOM 795 N N . ASN A 1 102 ? 1.526 5.497 -4.629 1.00 94.62 102 ASN A N 1
ATOM 796 C CA . ASN A 1 102 ? 2.458 5.234 -3.522 1.00 94.62 102 ASN A CA 1
ATOM 797 C C . ASN A 1 102 ? 1.991 5.845 -2.192 1.00 94.62 102 ASN A C 1
ATOM 799 O O . ASN A 1 102 ? 1.885 5.151 -1.181 1.00 94.62 102 ASN A O 1
ATOM 803 N N . TRP A 1 103 ? 1.643 7.135 -2.204 1.00 93.62 103 TRP A N 1
ATOM 804 C CA . TRP A 1 103 ? 1.189 7.850 -1.007 1.00 93.62 103 TRP A CA 1
ATOM 805 C C . TRP A 1 103 ? -0.197 7.421 -0.532 1.00 93.62 103 TRP A C 1
ATOM 807 O O . TRP A 1 103 ? -0.470 7.475 0.666 1.00 93.62 103 TRP A O 1
ATOM 817 N N . ASN A 1 104 ? -1.059 7.001 -1.457 1.00 95.88 104 ASN A N 1
ATOM 818 C CA . ASN A 1 104 ? -2.408 6.544 -1.151 1.00 95.88 104 ASN A CA 1
ATOM 819 C C . ASN A 1 104 ? -2.419 5.131 -0.548 1.00 95.88 104 ASN A C 1
ATOM 821 O O . ASN A 1 104 ? -3.251 4.827 0.304 1.00 95.88 104 ASN A O 1
ATOM 825 N N . ILE A 1 105 ? -1.490 4.275 -0.980 1.00 97.19 105 ILE A N 1
ATOM 826 C CA . ILE A 1 105 ? -1.296 2.926 -0.443 1.00 97.19 105 ILE A CA 1
ATOM 827 C C . ILE A 1 105 ? -0.585 3.002 0.906 1.00 97.19 105 ILE A C 1
ATOM 829 O O . ILE A 1 105 ? -0.989 2.332 1.859 1.00 97.19 105 ILE A O 1
ATOM 833 N N . GLN A 1 106 ? 0.450 3.837 1.017 1.00 95.69 106 GLN A N 1
ATOM 834 C CA . GLN A 1 106 ? 1.167 4.016 2.267 1.00 95.69 106 GLN A CA 1
ATOM 835 C C . GLN A 1 106 ? 1.764 5.419 2.416 1.00 95.69 106 GLN A C 1
ATOM 837 O O . GLN A 1 106 ? 2.764 5.785 1.799 1.00 95.69 106 GLN A O 1
ATOM 842 N N . PHE A 1 107 ? 1.227 6.168 3.376 1.00 94.06 107 PHE A N 1
ATOM 843 C CA . PHE A 1 107 ? 1.826 7.417 3.822 1.00 94.06 107 PHE A CA 1
ATOM 844 C C . PHE A 1 107 ? 3.022 7.157 4.755 1.00 94.06 107 PHE A C 1
ATOM 846 O O . PHE A 1 107 ? 2.865 6.985 5.965 1.00 94.06 107 PHE A O 1
ATOM 853 N N . TRP A 1 108 ? 4.238 7.148 4.203 1.00 91.25 108 TRP A N 1
ATOM 854 C CA . TRP A 1 108 ? 5.472 7.022 4.982 1.00 91.25 108 TRP A CA 1
ATOM 855 C C . TRP A 1 108 ? 6.578 7.953 4.454 1.00 91.25 108 TRP A C 1
ATOM 857 O O . TRP A 1 108 ? 6.784 8.040 3.245 1.00 91.25 108 TRP A O 1
ATOM 867 N N . PRO A 1 109 ? 7.351 8.632 5.328 1.00 89.50 109 PRO A N 1
ATOM 868 C CA . PRO A 1 109 ? 7.336 8.562 6.794 1.00 89.50 109 PRO A CA 1
ATOM 869 C C . PRO A 1 109 ? 6.299 9.488 7.452 1.00 89.50 109 PRO A C 1
ATOM 871 O O . PRO A 1 109 ? 6.254 10.686 7.169 1.00 89.50 109 PRO A O 1
ATOM 874 N N . ASP A 1 110 ? 5.578 8.988 8.457 1.00 89.44 110 ASP A N 1
ATOM 875 C CA . ASP A 1 110 ? 4.657 9.798 9.265 1.00 89.44 110 ASP A CA 1
ATOM 876 C C . ASP A 1 110 ? 5.309 10.335 10.549 1.00 89.44 110 ASP A C 1
ATOM 878 O O . ASP A 1 110 ? 4.972 9.980 11.680 1.00 89.44 110 ASP A O 1
ATOM 882 N N . LYS A 1 111 ? 6.252 11.264 10.374 1.00 85.62 111 LYS A N 1
ATOM 883 C CA . LYS A 1 111 ? 7.071 11.821 11.469 1.00 85.62 111 LYS A CA 1
ATOM 884 C C . LYS A 1 111 ? 6.261 12.435 12.613 1.00 85.62 111 LYS A C 1
ATOM 886 O O . LYS A 1 111 ? 6.783 12.604 13.712 1.00 85.62 111 LYS A O 1
ATOM 891 N N . LYS A 1 112 ? 5.030 12.865 12.328 1.00 88.25 112 LYS A N 1
ATOM 892 C CA . LYS A 1 112 ? 4.175 13.589 13.267 1.00 88.25 112 LYS A CA 1
ATOM 893 C C . LYS A 1 112 ? 3.001 12.746 13.748 1.00 88.25 112 LYS A C 1
ATOM 895 O O . LYS A 1 112 ? 2.144 13.333 14.390 1.00 88.25 112 LYS A O 1
ATOM 900 N N . ASN A 1 113 ? 2.911 11.450 13.456 1.00 90.69 113 ASN A N 1
ATOM 901 C CA . ASN A 1 113 ? 1.716 10.656 13.761 1.00 90.69 113 ASN A CA 1
ATOM 902 C C . ASN A 1 113 ? 0.409 11.326 13.256 1.00 90.69 113 ASN A C 1
ATOM 904 O O . ASN A 1 113 ? -0.573 11.522 13.978 1.00 90.69 113 ASN A O 1
ATOM 908 N N . THR A 1 114 ? 0.452 11.799 12.016 1.00 94.38 114 THR A N 1
ATOM 909 C CA . THR A 1 114 ? -0.656 12.434 11.305 1.00 94.38 114 THR A CA 1
ATOM 910 C C . THR A 1 114 ? -1.778 11.443 11.045 1.00 94.38 114 THR A C 1
ATOM 912 O O . THR A 1 114 ? -2.932 11.810 11.261 1.00 94.38 114 THR A O 1
ATOM 915 N N . THR A 1 115 ? -1.445 10.197 10.689 1.00 94.81 115 THR A N 1
ATOM 916 C CA . THR A 1 115 ? -2.422 9.113 10.534 1.00 94.81 115 THR A CA 1
ATOM 917 C C . THR A 1 115 ? -3.198 8.912 11.825 1.00 94.81 115 THR A C 1
ATOM 919 O O . THR A 1 115 ? -4.417 9.018 11.812 1.00 94.81 115 THR A O 1
ATOM 922 N N . GLY A 1 116 ? -2.524 8.766 12.972 1.00 94.31 116 GLY A N 1
ATOM 923 C CA . GLY A 1 116 ? -3.223 8.555 14.244 1.00 94.31 116 GLY A CA 1
ATOM 924 C C . GLY A 1 116 ? -4.164 9.703 14.610 1.00 94.31 116 GLY A C 1
ATOM 925 O O . GLY A 1 116 ? -5.321 9.473 14.950 1.00 94.31 116 GLY A O 1
ATOM 926 N N . ARG A 1 117 ? -3.721 10.960 14.455 1.00 94.88 117 ARG A N 1
ATOM 927 C CA . ARG A 1 117 ? -4.588 12.127 14.708 1.00 94.88 117 ARG A CA 1
ATOM 928 C C . ARG A 1 117 ? -5.827 12.156 13.813 1.00 94.88 117 ARG A C 1
ATOM 930 O O . ARG A 1 117 ? -6.906 12.530 14.273 1.00 94.88 117 ARG A O 1
ATOM 937 N N . LYS A 1 118 ? -5.671 11.832 12.529 1.00 96.69 118 LYS A N 1
ATOM 938 C CA . LYS A 1 118 ? -6.775 11.869 11.568 1.00 96.69 118 LYS A CA 1
ATOM 939 C C . LYS A 1 118 ? -7.720 10.683 11.751 1.00 96.69 118 LYS A C 1
ATOM 941 O O . LYS A 1 118 ? -8.929 10.892 11.720 1.00 96.69 118 LYS A O 1
ATOM 946 N N . MET A 1 119 ? -7.198 9.500 12.063 1.00 97.62 119 MET A N 1
ATOM 947 C CA . MET A 1 119 ? -7.999 8.303 12.327 1.00 97.62 119 MET A CA 1
ATOM 948 C C . MET A 1 119 ? -8.899 8.445 13.560 1.00 97.62 119 MET A C 1
ATOM 950 O O . MET A 1 119 ? -10.074 8.112 13.469 1.00 97.62 119 MET A O 1
ATOM 954 N N . VAL A 1 120 ? -8.426 9.072 14.649 1.00 96.88 120 VAL A N 1
ATOM 955 C CA . VAL A 1 120 ? -9.270 9.413 15.823 1.00 96.88 120 VAL A CA 1
ATOM 956 C C . VAL A 1 120 ? -10.487 10.268 15.443 1.00 96.88 120 VAL A C 1
ATOM 958 O O . VAL A 1 120 ? -11.525 10.227 16.101 1.00 96.88 120 VAL A O 1
ATOM 961 N N . THR A 1 121 ? -10.367 11.080 14.391 1.00 95.88 121 THR A N 1
ATOM 962 C CA . THR A 1 121 ? -11.502 11.846 13.863 1.00 95.88 121 THR A CA 1
ATOM 963 C C . THR A 1 121 ? -12.358 10.985 12.935 1.00 95.88 121 THR A C 1
ATOM 965 O O . THR A 1 121 ? -13.579 11.057 13.014 1.00 95.88 121 THR A O 1
ATOM 968 N N . ALA A 1 122 ? -11.735 10.153 12.097 1.00 96.12 122 ALA A N 1
ATOM 969 C CA . ALA A 1 122 ? -12.421 9.318 11.115 1.00 96.12 122 ALA A CA 1
ATOM 970 C C . ALA A 1 122 ? -13.374 8.288 11.747 1.00 96.12 122 ALA A C 1
ATOM 972 O O . ALA A 1 122 ? -14.486 8.120 11.250 1.00 96.12 122 ALA A O 1
ATOM 973 N N . ILE A 1 123 ? -12.997 7.671 12.874 1.00 96.44 123 ILE A N 1
ATOM 974 C CA . ILE A 1 123 ? -13.857 6.711 13.598 1.00 96.44 123 ILE A CA 1
ATOM 975 C C . ILE A 1 123 ? -15.141 7.334 14.170 1.00 96.44 123 ILE A C 1
ATOM 977 O O . ILE A 1 123 ? -16.081 6.635 14.524 1.00 96.44 123 ILE A O 1
ATOM 981 N N . LYS A 1 124 ? -15.229 8.669 14.246 1.00 95.19 124 LYS A N 1
ATOM 982 C CA . LYS A 1 124 ? -16.452 9.359 14.695 1.00 95.19 124 LYS A CA 1
ATOM 983 C C . LYS A 1 124 ? -17.516 9.432 13.600 1.00 95.19 124 LYS A C 1
ATOM 985 O O . LYS A 1 124 ? -18.681 9.706 13.893 1.00 95.19 124 LYS A O 1
ATOM 990 N N . THR A 1 125 ? -17.126 9.231 12.344 1.00 94.00 125 THR A N 1
ATOM 991 C CA . THR A 1 125 ? -18.046 9.179 11.209 1.00 94.00 125 THR A CA 1
ATOM 992 C C . THR A 1 125 ? -18.715 7.809 11.163 1.00 94.00 125 THR A C 1
ATOM 994 O O . THR A 1 125 ? -18.046 6.782 11.150 1.00 94.00 125 THR A O 1
ATOM 997 N N . LYS A 1 126 ? -20.051 7.797 11.112 1.00 87.00 126 LYS A N 1
ATOM 998 C CA . LYS A 1 126 ? -20.857 6.573 11.249 1.00 87.00 126 LYS A CA 1
ATOM 999 C C . LYS A 1 126 ? -20.827 5.643 10.038 1.00 87.00 126 LYS A C 1
ATOM 1001 O O . LYS A 1 126 ? -21.094 4.457 10.186 1.00 87.00 126 LYS A O 1
ATOM 1006 N N . SER A 1 127 ? -20.597 6.182 8.845 1.00 94.44 127 SER A N 1
ATOM 1007 C CA . SER A 1 127 ? -20.656 5.414 7.608 1.00 94.44 127 SER A CA 1
ATOM 1008 C C . SER A 1 127 ? -19.609 5.918 6.632 1.00 94.44 127 SER A C 1
ATOM 1010 O O . SER A 1 127 ? -19.464 7.122 6.427 1.00 94.44 127 SER A O 1
ATOM 1012 N N . TRP A 1 128 ? -18.887 4.961 6.072 1.00 97.31 128 TRP A N 1
ATOM 1013 C CA . TRP A 1 128 ? -17.854 5.131 5.073 1.00 97.31 128 TRP A CA 1
ATOM 1014 C C . TRP A 1 128 ? -18.132 4.193 3.908 1.00 97.31 128 TRP A C 1
ATOM 1016 O O . TRP A 1 128 ? -18.588 3.062 4.096 1.00 97.31 128 TRP A O 1
ATOM 1026 N N . ASP A 1 129 ? -17.781 4.666 2.725 1.00 96.56 129 ASP A N 1
ATOM 1027 C CA . ASP A 1 129 ? -17.697 3.905 1.487 1.00 96.56 129 ASP A CA 1
ATOM 1028 C C . ASP A 1 129 ? -16.340 4.178 0.819 1.00 96.56 129 ASP A C 1
ATOM 1030 O O . ASP A 1 129 ? -15.571 5.047 1.249 1.00 96.56 129 ASP A O 1
ATOM 1034 N N . MET A 1 130 ? -16.014 3.416 -0.223 1.00 96.94 130 MET A N 1
ATOM 1035 C CA . MET A 1 130 ? -14.745 3.568 -0.932 1.00 96.94 130 MET A CA 1
ATOM 1036 C C . MET A 1 130 ? -14.527 5.009 -1.420 1.00 96.94 130 MET A C 1
ATOM 1038 O O . MET A 1 130 ? -13.459 5.578 -1.197 1.00 96.94 130 MET A O 1
ATOM 1042 N N . THR A 1 131 ? -15.539 5.624 -2.037 1.00 96.88 131 THR A N 1
ATOM 1043 C CA . THR A 1 131 ? -15.436 6.964 -2.633 1.00 96.88 131 THR A CA 1
ATOM 1044 C C . THR A 1 131 ? -15.155 8.041 -1.585 1.00 96.88 131 THR A C 1
ATOM 1046 O O . THR A 1 131 ? -14.270 8.877 -1.772 1.00 96.88 131 THR A O 1
ATOM 1049 N N . SER A 1 132 ? -15.853 8.004 -0.450 1.00 96.44 132 SER A N 1
ATOM 1050 C CA . SER A 1 132 ? -15.658 8.946 0.655 1.00 96.44 132 SER A CA 1
ATOM 1051 C C . SER A 1 132 ? -14.293 8.794 1.320 1.00 96.44 132 SER A C 1
ATOM 1053 O O . SER A 1 132 ? -13.737 9.801 1.765 1.00 96.44 132 SER A O 1
ATOM 1055 N N . ILE A 1 133 ? -13.724 7.581 1.358 1.00 97.31 133 ILE A N 1
ATOM 1056 C CA . ILE A 1 133 ? -12.339 7.350 1.794 1.00 97.31 133 ILE A CA 1
ATOM 1057 C C . ILE A 1 133 ? -11.339 7.879 0.772 1.00 97.31 133 ILE A C 1
ATOM 1059 O O . ILE A 1 133 ? -10.392 8.563 1.157 1.00 97.31 133 ILE A O 1
ATOM 1063 N N . GLN A 1 134 ? -11.548 7.613 -0.518 1.00 96.38 134 GLN A N 1
ATOM 1064 C CA . GLN A 1 134 ? -10.665 8.082 -1.588 1.00 96.38 134 GLN A CA 1
ATOM 1065 C C . GLN A 1 134 ? -10.584 9.613 -1.653 1.00 96.38 134 GLN A C 1
ATOM 1067 O O . GLN A 1 134 ? -9.526 10.144 -1.991 1.00 96.38 134 GLN A O 1
ATOM 1072 N N . SER A 1 135 ? -11.644 10.325 -1.246 1.00 95.12 135 SER A N 1
ATOM 1073 C CA . SER A 1 135 ? -11.646 11.788 -1.126 1.00 95.12 135 SER A CA 1
ATOM 1074 C C . SER A 1 135 ? -10.986 12.327 0.153 1.00 95.12 135 SER A C 1
ATOM 1076 O O . SER A 1 135 ? -10.839 13.542 0.295 1.00 95.12 135 SER A O 1
ATOM 1078 N N . GLN A 1 136 ? -10.625 11.476 1.122 1.00 95.94 136 GLN A N 1
ATOM 1079 C CA . GLN A 1 136 ? -9.926 11.915 2.335 1.00 95.94 136 GLN A CA 1
ATOM 1080 C C . GLN A 1 136 ? -8.441 12.180 2.081 1.00 95.94 136 GLN A C 1
ATOM 1082 O O . GLN A 1 136 ? -7.856 11.793 1.075 1.00 95.94 136 GLN A O 1
ATOM 1087 N N . SER A 1 137 ? -7.779 12.784 3.069 1.00 94.38 137 SER A N 1
ATOM 1088 C CA . SER A 1 137 ? -6.316 12.797 3.119 1.00 94.38 137 SER A CA 1
ATOM 1089 C C . SER A 1 137 ? -5.756 11.375 3.054 1.00 94.38 137 SER A C 1
ATOM 1091 O O . SER A 1 137 ? -6.253 10.493 3.749 1.00 94.38 137 SER A O 1
ATOM 1093 N N . VAL A 1 138 ? -4.641 11.197 2.341 1.00 92.88 138 VAL A N 1
ATOM 1094 C CA . VAL A 1 138 ? -3.846 9.952 2.297 1.00 92.88 138 VAL A CA 1
ATOM 1095 C C . VAL A 1 138 ? -3.519 9.363 3.676 1.00 92.88 138 VAL A C 1
ATOM 1097 O O . VAL A 1 138 ? -3.277 8.175 3.813 1.00 92.88 138 VAL A O 1
ATOM 1100 N N . THR A 1 139 ? -3.551 10.185 4.727 1.00 92.88 139 THR A N 1
ATOM 1101 C CA . THR A 1 139 ? -3.321 9.769 6.120 1.00 92.88 139 THR A CA 1
ATOM 1102 C C . THR A 1 139 ? -4.499 9.029 6.768 1.00 92.88 139 THR A C 1
ATOM 1104 O O . THR A 1 139 ? -4.332 8.493 7.859 1.00 92.88 139 THR A O 1
ATOM 1107 N N . VAL A 1 140 ? -5.674 9.016 6.131 1.00 94.75 140 VAL A N 1
ATOM 1108 C CA . VAL A 1 140 ? -6.875 8.238 6.514 1.00 94.75 140 VAL A CA 1
ATOM 1109 C C . VAL A 1 140 ? -7.081 7.046 5.566 1.00 94.75 140 VAL A C 1
ATOM 1111 O O . VAL A 1 140 ? -7.991 6.245 5.749 1.00 94.75 140 VAL A O 1
ATOM 1114 N N . GLN A 1 141 ? -6.217 6.914 4.562 1.00 95.75 141 GLN A N 1
ATOM 1115 C CA . GLN A 1 141 ? -6.266 5.860 3.564 1.00 95.75 141 GLN A CA 1
ATOM 1116 C C . GLN A 1 141 ? -5.125 4.858 3.768 1.00 95.75 141 GLN A C 1
ATOM 1118 O O . GLN A 1 141 ? -4.188 5.068 4.545 1.00 95.75 141 GLN A O 1
ATOM 1123 N N . GLY A 1 142 ? -5.194 3.771 3.009 1.00 97.44 142 GLY A N 1
ATOM 1124 C CA . GLY A 1 142 ? -4.070 2.872 2.830 1.00 97.44 142 GLY A CA 1
ATOM 1125 C C . GLY A 1 142 ? -3.743 1.995 4.039 1.00 97.44 142 GLY A C 1
ATOM 1126 O O . GLY A 1 142 ? -4.465 1.923 5.039 1.00 97.44 142 GLY A O 1
ATOM 1127 N N . LEU A 1 143 ? -2.605 1.311 3.940 1.00 98.00 143 LEU A N 1
ATOM 1128 C CA . LEU A 1 143 ? -2.159 0.299 4.896 1.00 98.00 143 LEU A CA 1
ATOM 1129 C C . LEU A 1 143 ? -1.876 0.874 6.287 1.00 98.00 143 LEU A C 1
ATOM 1131 O O . LEU A 1 143 ? -2.079 0.177 7.279 1.00 98.00 143 LEU A O 1
ATOM 1135 N N . GLY A 1 144 ? -1.454 2.139 6.380 1.00 97.00 144 GLY A N 1
ATOM 1136 C CA . GLY A 1 144 ? -1.201 2.806 7.663 1.00 97.00 144 GLY A CA 1
ATOM 1137 C C . GLY A 1 144 ? -2.475 3.067 8.473 1.00 97.00 144 GLY A C 1
ATOM 1138 O O . GLY A 1 144 ? -2.454 3.007 9.702 1.00 97.00 144 GLY A O 1
ATOM 1139 N N . SER A 1 145 ? -3.601 3.315 7.805 1.00 97.88 145 SER A N 1
ATOM 1140 C CA . SER A 1 145 ? -4.895 3.476 8.472 1.00 97.88 145 SER A CA 1
ATOM 1141 C C . SER A 1 145 ? -5.467 2.147 8.946 1.00 97.88 145 SER A C 1
ATOM 1143 O O . SER A 1 145 ? -5.996 2.077 10.055 1.00 97.88 145 SER A O 1
ATOM 1145 N N . VAL A 1 146 ? -5.284 1.077 8.165 1.00 98.50 146 VAL A N 1
ATOM 1146 C CA . VAL A 1 146 ? -5.603 -0.285 8.619 1.00 98.50 146 VAL A CA 1
ATOM 1147 C C . VAL A 1 146 ? -4.731 -0.665 9.820 1.00 98.50 146 VAL A C 1
ATOM 1149 O O . VAL A 1 146 ? -5.253 -1.151 10.816 1.00 98.50 146 VAL A O 1
ATOM 1152 N N . GLU A 1 147 ? -3.429 -0.362 9.795 1.00 98.25 147 GLU A N 1
ATOM 1153 C CA . GLU A 1 147 ? -2.540 -0.585 10.945 1.00 98.25 147 GLU A CA 1
ATOM 1154 C C . GLU A 1 147 ? -3.071 0.093 12.215 1.00 98.25 147 GLU A C 1
ATOM 1156 O O . GLU A 1 147 ? -3.080 -0.504 13.292 1.00 98.25 147 GLU A O 1
ATOM 1161 N N . TRP A 1 148 ? -3.517 1.346 12.094 1.00 97.75 148 TRP A N 1
ATOM 1162 C CA . TRP A 1 148 ? -4.060 2.091 13.221 1.00 97.75 148 TRP A CA 1
ATOM 1163 C C . TRP A 1 148 ? -5.282 1.391 13.826 1.00 97.75 148 TRP A C 1
ATOM 1165 O O . TRP A 1 148 ? -5.317 1.192 15.036 1.00 97.75 148 TRP A O 1
ATOM 1175 N N . LEU A 1 149 ? -6.234 0.951 12.996 1.00 98.12 149 LEU A N 1
ATOM 1176 C CA . LEU A 1 149 ? -7.422 0.223 13.461 1.00 98.12 149 LEU A CA 1
ATOM 1177 C C . LEU A 1 149 ? -7.058 -1.083 14.183 1.00 98.12 149 LEU A C 1
ATOM 1179 O O . LEU A 1 149 ? -7.646 -1.429 15.203 1.00 98.12 149 LEU A O 1
ATOM 1183 N N . LEU A 1 150 ? -6.073 -1.816 13.662 1.00 97.94 150 LEU A N 1
ATOM 1184 C CA . LEU A 1 150 ? -5.731 -3.147 14.165 1.00 97.94 150 LEU A CA 1
ATOM 1185 C C . LEU A 1 150 ? -4.865 -3.133 15.433 1.00 97.94 150 LEU A C 1
ATOM 1187 O O . LEU A 1 150 ? -4.904 -4.101 16.202 1.00 97.94 150 LEU A O 1
ATOM 1191 N N . TYR A 1 151 ? -4.049 -2.093 15.634 1.00 96.31 151 TYR A N 1
ATOM 1192 C CA . TYR A 1 151 ? -2.973 -2.108 16.634 1.00 96.31 151 TYR A CA 1
ATOM 1193 C C . TYR A 1 151 ? -2.913 -0.884 17.553 1.00 96.31 151 TYR A C 1
ATOM 1195 O O . TYR A 1 151 ? -2.234 -0.948 18.578 1.00 96.31 151 TYR A O 1
ATOM 1203 N N . ASP A 1 152 ? -3.554 0.236 17.211 1.00 95.88 152 ASP A N 1
ATOM 1204 C CA . ASP A 1 152 ? -3.518 1.434 18.054 1.00 95.88 152 ASP A CA 1
ATOM 1205 C C . ASP A 1 152 ? -4.553 1.320 19.181 1.00 95.88 152 ASP A C 1
ATOM 1207 O O . ASP A 1 152 ? -5.728 1.067 18.928 1.00 95.88 152 ASP A O 1
ATOM 1211 N N . GLY A 1 153 ? -4.130 1.541 20.429 1.00 93.69 153 GLY A N 1
ATOM 1212 C CA . GLY A 1 153 ? -5.012 1.428 21.598 1.00 93.69 153 GLY A CA 1
ATOM 1213 C C . GLY A 1 153 ? -6.123 2.482 21.650 1.00 93.69 153 GLY A C 1
ATOM 1214 O O . GLY A 1 153 ? -7.039 2.363 22.453 1.00 93.69 153 GLY A O 1
ATOM 1215 N N . ALA A 1 154 ? -6.065 3.518 20.806 1.00 94.88 154 ALA A N 1
ATOM 1216 C CA . ALA A 1 154 ? -7.174 4.454 20.636 1.00 94.88 154 ALA A CA 1
ATOM 1217 C C . ALA A 1 154 ? -8.302 3.911 19.732 1.00 94.88 154 ALA A C 1
ATOM 1219 O O . ALA A 1 154 ? -9.357 4.541 19.653 1.00 94.88 154 ALA A O 1
ATOM 1220 N N . SER A 1 155 ? -8.099 2.779 19.049 1.00 96.62 155 SER A N 1
ATOM 1221 C CA . SER A 1 155 ? -9.149 2.075 18.310 1.00 96.62 155 SER A CA 1
ATOM 1222 C C . SER A 1 155 ? -9.720 0.942 19.155 1.00 96.62 155 SER A C 1
ATOM 1224 O O . SER A 1 155 ? -8.988 0.036 19.559 1.00 96.62 155 SER A O 1
ATOM 1226 N N . SER A 1 156 ? -11.041 0.933 19.352 1.00 96.06 156 SER A N 1
ATOM 1227 C CA . SER A 1 156 ? -11.732 -0.177 20.024 1.00 96.06 156 SER A CA 1
ATOM 1228 C C . SER A 1 156 ? -11.624 -1.485 19.228 1.00 96.06 156 SER A C 1
ATOM 1230 O O . SER A 1 156 ? -11.716 -2.576 19.793 1.00 96.06 156 SER A O 1
ATOM 1232 N N . MET A 1 157 ? -11.371 -1.407 17.916 1.00 96.81 157 MET A N 1
ATOM 1233 C CA . MET A 1 157 ? -11.141 -2.578 17.071 1.00 96.81 157 MET A CA 1
ATOM 1234 C C . MET A 1 157 ? -9.886 -3.351 17.475 1.00 96.81 157 MET A C 1
ATOM 1236 O O . MET A 1 157 ? -9.886 -4.574 17.366 1.00 96.81 157 MET A O 1
ATOM 1240 N N . SER A 1 158 ? -8.856 -2.688 18.011 1.00 95.12 158 SER A N 1
ATOM 1241 C CA . SER A 1 158 ? -7.647 -3.361 18.504 1.00 95.12 158 SER A CA 1
ATOM 1242 C C . SER A 1 158 ? -7.934 -4.344 19.655 1.00 95.12 158 SER A C 1
ATOM 1244 O O . SER A 1 158 ? -7.201 -5.324 19.823 1.00 95.12 158 SER A O 1
ATOM 1246 N N . GLU A 1 159 ? -9.046 -4.132 20.369 1.00 94.38 159 GLU A N 1
ATOM 1247 C CA . GLU A 1 159 ? -9.579 -4.964 21.457 1.00 94.38 159 GLU A CA 1
ATOM 1248 C C . GLU A 1 159 ? -10.691 -5.929 20.990 1.00 94.38 159 GLU A C 1
ATOM 1250 O O . GLU A 1 159 ? -11.270 -6.658 21.793 1.00 94.38 159 GLU A O 1
ATOM 1255 N N . GLY A 1 160 ? -10.983 -5.973 19.685 1.00 93.94 160 GLY A N 1
ATOM 1256 C CA . GLY A 1 160 ? -11.982 -6.866 19.089 1.00 93.94 160 GLY A CA 1
ATOM 1257 C C . GLY A 1 160 ? -13.378 -6.260 18.908 1.00 93.94 160 GLY A C 1
ATOM 1258 O O . GLY A 1 160 ? -14.311 -6.991 18.566 1.00 93.94 160 GLY A O 1
ATOM 1259 N N . SER A 1 161 ? -13.546 -4.944 19.098 1.00 96.38 161 SER A N 1
ATOM 1260 C CA . SER A 1 161 ? -14.790 -4.259 18.721 1.00 96.38 161 SER A CA 1
ATOM 1261 C C . SER A 1 161 ? -15.006 -4.283 17.202 1.00 96.38 161 SER A C 1
ATOM 1263 O O . SER A 1 161 ? -14.062 -4.288 16.405 1.00 96.38 161 SER A O 1
ATOM 1265 N N . ARG A 1 162 ? -16.276 -4.272 16.790 1.00 96.25 162 ARG A N 1
ATOM 1266 C CA . ARG A 1 162 ? -16.705 -4.216 15.381 1.00 96.25 162 ARG A CA 1
ATOM 1267 C C . ARG A 1 162 ? -17.385 -2.894 15.011 1.00 96.25 162 ARG A C 1
ATOM 1269 O O . ARG A 1 162 ? -17.944 -2.785 13.927 1.00 96.25 162 ARG A O 1
ATOM 1276 N N . GLU A 1 163 ? -17.341 -1.888 15.883 1.00 95.44 163 GLU A N 1
ATOM 1277 C CA . GLU A 1 163 ? -17.979 -0.581 15.649 1.00 95.44 163 GLU A CA 1
ATOM 1278 C C . GLU A 1 163 ? -17.413 0.132 14.409 1.00 95.44 163 GLU A C 1
ATOM 1280 O O . GLU A 1 163 ? -18.169 0.646 13.587 1.00 95.44 163 GLU A O 1
ATOM 1285 N N . ASP A 1 164 ? -16.095 0.063 14.204 1.00 96.81 164 ASP A N 1
ATOM 1286 C CA . ASP A 1 164 ? -15.400 0.731 13.094 1.00 96.81 164 ASP A CA 1
ATOM 1287 C C . ASP A 1 164 ? -15.396 -0.091 11.787 1.00 96.81 164 ASP A C 1
ATOM 1289 O O . ASP A 1 164 ? -14.614 0.160 10.866 1.00 96.81 164 ASP A O 1
ATOM 1293 N N . CYS A 1 165 ? -16.268 -1.095 11.667 1.00 97.50 165 CYS A N 1
ATOM 1294 C CA . CYS A 1 165 ? -16.289 -1.997 10.515 1.00 97.50 165 CYS A CA 1
ATOM 1295 C C . CYS A 1 165 ? -16.626 -1.319 9.187 1.00 97.50 165 CYS A C 1
ATOM 1297 O O . CYS A 1 165 ? -16.105 -1.723 8.146 1.00 97.50 165 CYS A O 1
ATOM 1299 N N . SER A 1 166 ? -17.451 -0.268 9.204 1.00 97.69 166 SER A N 1
ATOM 1300 C CA . SER A 1 166 ? -17.714 0.519 7.994 1.00 97.69 166 SER A CA 1
ATOM 1301 C C . SER A 1 166 ? -16.435 1.186 7.478 1.00 97.69 166 SER A C 1
ATOM 1303 O O . SER A 1 166 ? -16.183 1.160 6.277 1.00 97.69 166 SER A O 1
ATOM 1305 N N . LEU A 1 167 ? -15.599 1.713 8.379 1.00 98.25 167 LEU A N 1
ATOM 1306 C CA . LEU A 1 167 ? -14.328 2.346 8.031 1.00 98.25 167 LEU A CA 1
ATOM 1307 C C . LEU A 1 167 ? -13.311 1.319 7.513 1.00 98.25 167 LEU A C 1
ATOM 1309 O O . LEU A 1 167 ? -12.704 1.535 6.466 1.00 98.25 167 LEU A O 1
ATOM 1313 N N . LEU A 1 168 ? -13.160 0.179 8.197 1.00 98.56 168 LEU A N 1
ATOM 1314 C CA . LEU A 1 168 ? -12.245 -0.887 7.771 1.00 98.56 168 LEU A CA 1
ATOM 1315 C C . LEU A 1 168 ? -12.583 -1.408 6.365 1.00 98.56 168 LEU A C 1
ATOM 1317 O O . LEU A 1 168 ? -11.691 -1.549 5.524 1.00 98.56 168 LEU A O 1
ATOM 1321 N N . ARG A 1 169 ? -13.867 -1.674 6.093 1.00 98.56 169 ARG A N 1
ATOM 1322 C CA . ARG A 1 169 ? -14.326 -2.131 4.772 1.00 98.56 169 ARG A CA 1
ATOM 1323 C C . ARG A 1 169 ? -14.015 -1.105 3.692 1.00 98.56 169 ARG A C 1
ATOM 1325 O O . ARG A 1 169 ? -13.412 -1.464 2.692 1.00 98.56 169 ARG A O 1
ATOM 1332 N N . ALA A 1 170 ? -14.339 0.162 3.929 1.00 98.56 170 ALA A N 1
ATOM 1333 C CA . ALA A 1 170 ? -14.104 1.228 2.963 1.00 98.56 170 ALA A CA 1
ATOM 1334 C C . ALA A 1 170 ? -12.609 1.455 2.659 1.00 98.56 170 ALA A C 1
ATOM 1336 O O . ALA A 1 170 ? -12.234 1.654 1.503 1.00 98.56 170 ALA A O 1
ATOM 1337 N N . ILE A 1 171 ? -11.733 1.384 3.671 1.00 98.69 171 ILE A N 1
ATOM 1338 C CA . ILE A 1 171 ? -10.279 1.504 3.467 1.00 98.69 171 ILE A CA 1
ATOM 1339 C C . ILE A 1 171 ? -9.734 0.311 2.677 1.00 98.69 171 ILE A C 1
ATOM 1341 O O . ILE A 1 171 ? -8.933 0.499 1.763 1.00 98.69 171 ILE A O 1
ATOM 1345 N N . THR A 1 172 ? -10.144 -0.910 3.026 1.00 98.75 172 THR A N 1
ATOM 1346 C CA . THR A 1 172 ? -9.647 -2.119 2.348 1.00 98.75 172 THR A CA 1
ATOM 1347 C C . THR A 1 172 ? -10.180 -2.257 0.924 1.00 98.75 172 THR A C 1
ATOM 1349 O O . THR A 1 172 ? -9.440 -2.707 0.059 1.00 98.75 172 THR A O 1
ATOM 1352 N N . ASP A 1 173 ? -11.398 -1.791 0.655 1.00 98.56 173 ASP A N 1
ATOM 1353 C CA . ASP A 1 173 ? -11.959 -1.701 -0.699 1.00 98.56 173 ASP A CA 1
ATOM 1354 C C . ASP A 1 173 ? -11.174 -0.693 -1.563 1.00 98.56 173 ASP A C 1
ATOM 1356 O O . ASP A 1 173 ? -10.700 -1.013 -2.651 1.00 98.56 173 ASP A O 1
ATOM 1360 N N . SER A 1 174 ? -10.874 0.492 -1.011 1.00 98.56 174 SER A N 1
ATOM 1361 C CA . SER A 1 174 ? -9.990 1.480 -1.654 1.00 98.56 174 SER A CA 1
ATOM 1362 C C . SER A 1 174 ? -8.584 0.926 -1.933 1.00 98.56 174 SER A C 1
ATOM 1364 O O . SER A 1 174 ? -7.988 1.221 -2.968 1.00 98.56 174 SER A O 1
ATOM 1366 N N . LEU A 1 175 ? -8.040 0.088 -1.044 1.00 98.69 175 LEU A N 1
ATOM 1367 C CA . LEU A 1 175 ? -6.761 -0.595 -1.267 1.00 98.69 175 LEU A CA 1
ATOM 1368 C C . LEU A 1 175 ? -6.826 -1.613 -2.415 1.00 98.69 175 LEU A C 1
ATOM 1370 O O . LEU A 1 175 ? -5.877 -1.692 -3.197 1.00 98.69 175 LEU A O 1
ATOM 1374 N N . VAL A 1 176 ? -7.928 -2.358 -2.546 1.00 98.81 176 VAL A N 1
ATOM 1375 C CA . VAL A 1 176 ? -8.153 -3.261 -3.685 1.00 98.81 176 VAL A CA 1
ATOM 1376 C C . VAL A 1 176 ? -8.153 -2.467 -4.990 1.00 98.81 176 VAL A C 1
ATOM 1378 O O . VAL A 1 176 ? -7.363 -2.782 -5.878 1.00 98.81 176 VAL A O 1
ATOM 1381 N N . ASP A 1 177 ? -8.934 -1.391 -5.081 1.00 98.62 177 ASP A N 1
ATOM 1382 C CA . ASP A 1 177 ? -9.003 -0.525 -6.267 1.00 98.62 177 ASP A CA 1
ATOM 1383 C C . ASP A 1 177 ? -7.630 0.056 -6.666 1.00 98.62 177 ASP A C 1
ATOM 1385 O O . ASP A 1 177 ? -7.184 -0.037 -7.814 1.00 98.62 177 ASP A O 1
ATOM 1389 N N . ARG A 1 178 ? -6.874 0.561 -5.688 1.00 98.19 178 ARG A N 1
ATOM 1390 C CA . ARG A 1 178 ? -5.527 1.104 -5.928 1.00 98.19 178 ARG A CA 1
ATOM 1391 C C . ARG A 1 178 ? -4.526 0.035 -6.337 1.00 98.19 178 ARG A C 1
ATOM 1393 O O . ARG A 1 178 ? -3.706 0.272 -7.218 1.00 98.19 178 ARG A O 1
ATOM 1400 N N . SER A 1 179 ? -4.592 -1.150 -5.737 1.00 98.38 179 SER A N 1
ATOM 1401 C CA . SER A 1 179 ? -3.733 -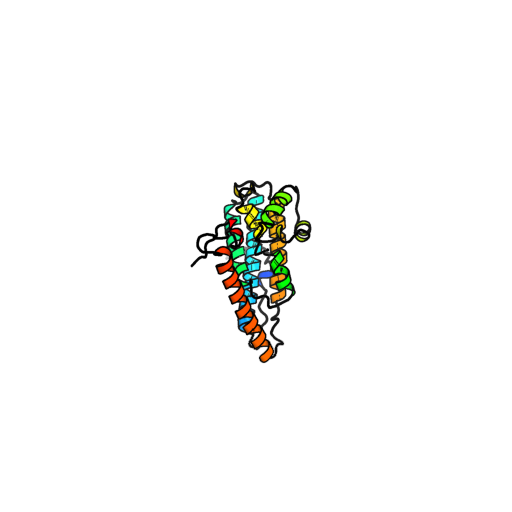2.264 -6.142 1.00 98.38 179 SER A CA 1
ATOM 1402 C C . SER A 1 179 ? -4.073 -2.782 -7.542 1.00 98.38 179 SER A C 1
ATOM 1404 O O . SER A 1 179 ? -3.159 -3.141 -8.280 1.00 98.38 179 SER A O 1
ATOM 1406 N N . ASN A 1 180 ? -5.349 -2.737 -7.948 1.00 98.25 180 ASN A N 1
ATOM 1407 C CA . ASN A 1 180 ? -5.756 -3.002 -9.328 1.00 98.25 180 ASN A CA 1
ATOM 1408 C C . ASN A 1 180 ? -5.143 -1.965 -10.274 1.00 98.25 180 ASN A C 1
ATOM 1410 O O . ASN A 1 180 ? -4.601 -2.344 -11.306 1.00 98.25 180 ASN A O 1
ATOM 1414 N N . THR A 1 181 ? -5.166 -0.680 -9.909 1.00 98.06 181 THR A N 1
ATOM 1415 C CA . THR A 1 181 ? -4.536 0.395 -10.698 1.00 98.06 181 THR A CA 1
ATOM 1416 C C . THR A 1 181 ? -3.040 0.144 -10.885 1.00 98.06 181 THR A C 1
ATOM 1418 O O . THR A 1 181 ? -2.544 0.182 -12.008 1.00 98.06 181 THR A O 1
ATOM 1421 N N . VAL A 1 182 ? -2.325 -0.190 -9.804 1.00 97.94 182 VAL A N 1
ATOM 1422 C CA . VAL A 1 182 ? -0.898 -0.543 -9.863 1.00 97.94 182 VAL A CA 1
ATOM 1423 C C . VAL A 1 182 ? -0.670 -1.746 -10.780 1.00 97.94 182 VAL A C 1
ATOM 1425 O O . VAL A 1 182 ? 0.191 -1.688 -11.653 1.00 97.94 182 VAL A O 1
ATOM 1428 N N . LEU A 1 183 ? -1.450 -2.817 -10.621 1.00 97.69 183 LEU A N 1
ATOM 1429 C CA . LEU A 1 183 ? -1.342 -4.015 -11.450 1.00 97.69 183 LEU A CA 1
ATOM 1430 C C . LEU A 1 183 ? -1.576 -3.694 -12.934 1.00 97.69 183 LEU A C 1
ATOM 1432 O O . LEU A 1 183 ? -0.747 -4.046 -13.770 1.00 97.69 183 LEU A O 1
ATOM 1436 N N . GLN A 1 184 ? -2.649 -2.969 -13.263 1.00 97.00 184 GLN A N 1
ATOM 1437 C CA . GLN A 1 184 ? -2.961 -2.571 -14.639 1.00 97.00 184 GLN A CA 1
ATOM 1438 C C . GLN A 1 184 ? -1.868 -1.699 -15.256 1.00 97.00 184 GLN A C 1
ATOM 1440 O O . GLN A 1 184 ? -1.505 -1.912 -16.411 1.00 97.00 184 GLN A O 1
ATOM 1445 N N . ALA A 1 185 ? -1.284 -0.778 -14.492 1.00 96.75 185 ALA A N 1
ATOM 1446 C CA . ALA A 1 185 ? -0.190 0.057 -14.972 1.00 96.75 185 ALA A CA 1
ATOM 1447 C C . ALA A 1 185 ? 1.057 -0.769 -15.356 1.00 96.75 185 ALA A C 1
ATOM 1449 O O . ALA A 1 185 ? 1.767 -0.421 -16.297 1.00 96.75 185 ALA A O 1
ATOM 1450 N N . TRP A 1 186 ? 1.293 -1.897 -14.678 1.00 96.62 186 TRP A N 1
ATOM 1451 C CA . TRP A 1 186 ? 2.362 -2.850 -15.002 1.00 96.62 186 TRP A CA 1
ATOM 1452 C C . TRP A 1 186 ? 1.978 -3.892 -16.065 1.00 96.62 186 TRP A C 1
ATOM 1454 O O . TRP A 1 186 ? 2.815 -4.712 -16.441 1.00 96.62 186 TRP A O 1
ATOM 1464 N N . SER A 1 187 ? 0.755 -3.874 -16.607 1.00 94.88 187 SER A N 1
ATOM 1465 C CA . SER A 1 187 ? 0.347 -4.811 -17.672 1.00 94.88 187 SER A CA 1
ATOM 1466 C C . SER A 1 187 ? 1.202 -4.699 -18.940 1.00 94.88 187 SER A C 1
ATOM 1468 O O . SER A 1 187 ? 1.358 -5.673 -19.675 1.00 94.88 187 SER A O 1
ATOM 1470 N N . THR A 1 188 ? 1.818 -3.536 -19.153 1.00 95.19 188 THR A N 1
ATOM 1471 C CA . THR A 1 188 ? 2.786 -3.269 -20.219 1.00 95.19 188 THR A CA 1
ATOM 1472 C C . THR A 1 188 ? 4.152 -2.938 -19.633 1.00 95.19 188 THR A C 1
ATOM 1474 O O . THR A 1 188 ? 4.240 -2.260 -18.611 1.00 95.19 188 THR A O 1
ATOM 1477 N N . ASN A 1 189 ? 5.221 -3.367 -20.298 1.00 96.62 189 ASN A N 1
ATOM 1478 C CA . ASN A 1 189 ? 6.593 -3.025 -19.953 1.00 96.62 189 ASN A CA 1
ATOM 1479 C C . ASN A 1 189 ? 6.867 -1.556 -20.322 1.00 96.62 189 ASN A C 1
ATOM 1481 O O . ASN A 1 189 ? 7.016 -1.247 -21.507 1.00 96.62 189 ASN A O 1
ATOM 1485 N N . PRO A 1 190 ? 6.985 -0.644 -19.336 1.00 96.19 190 PRO A N 1
ATOM 1486 C CA . PRO A 1 190 ? 7.161 0.787 -19.601 1.00 96.19 190 PRO A CA 1
ATOM 1487 C C . PRO A 1 190 ? 8.527 1.110 -20.221 1.00 96.19 190 PRO A C 1
ATOM 1489 O O . PRO A 1 190 ? 8.764 2.232 -20.659 1.00 96.19 190 PRO A O 1
ATOM 1492 N N . TRP A 1 191 ? 9.441 0.140 -20.236 1.00 97.06 191 TRP A N 1
ATOM 1493 C CA . TRP A 1 191 ? 10.814 0.307 -20.687 1.00 97.06 191 TRP A CA 1
ATOM 1494 C C . TRP A 1 191 ? 11.094 -0.373 -22.028 1.00 97.06 191 TRP A C 1
ATOM 1496 O O . TRP A 1 191 ? 12.232 -0.322 -22.481 1.00 97.06 191 TRP A O 1
ATOM 1506 N N . ALA A 1 192 ? 10.106 -1.027 -22.649 1.00 96.75 192 ALA A N 1
ATOM 1507 C CA . ALA A 1 192 ? 10.305 -1.806 -23.875 1.00 96.75 192 ALA A CA 1
ATOM 1508 C C . ALA A 1 192 ? 10.780 -0.963 -25.075 1.00 96.75 192 ALA A C 1
ATOM 1510 O O . ALA A 1 192 ? 11.463 -1.488 -25.951 1.00 96.75 192 ALA A O 1
ATOM 1511 N N . GLU A 1 193 ? 10.453 0.332 -25.080 1.00 95.69 193 GLU A N 1
ATOM 1512 C CA . GLU A 1 193 ? 10.792 1.282 -26.150 1.00 95.69 193 GLU A CA 1
ATOM 1513 C C . GLU A 1 193 ? 12.062 2.105 -25.860 1.00 95.69 193 GLU A C 1
ATOM 1515 O O . GLU A 1 193 ? 12.419 2.996 -26.632 1.00 95.69 193 GLU A O 1
ATOM 1520 N N . LEU A 1 194 ? 12.743 1.862 -24.733 1.00 96.81 194 LEU A N 1
ATOM 1521 C CA . LEU A 1 194 ? 13.975 2.578 -24.408 1.00 96.81 194 LEU A CA 1
ATOM 1522 C C . LEU A 1 194 ? 15.139 2.073 -25.265 1.00 96.81 194 LEU A C 1
ATOM 1524 O O . LEU A 1 194 ? 15.283 0.882 -25.519 1.00 96.81 194 LEU A O 1
ATOM 1528 N N . ASP A 1 195 ? 16.029 2.980 -25.666 1.00 97.56 195 ASP A N 1
ATOM 1529 C CA . ASP A 1 195 ? 17.324 2.561 -26.197 1.00 97.56 195 ASP A CA 1
ATOM 1530 C C . ASP A 1 195 ? 18.241 2.044 -25.069 1.00 97.56 195 ASP A C 1
ATOM 1532 O O . ASP A 1 195 ? 17.999 2.261 -23.878 1.00 97.56 195 ASP A O 1
ATOM 1536 N N . THR A 1 196 ? 19.342 1.380 -25.431 1.00 96.69 196 THR A N 1
ATOM 1537 C CA . THR A 1 196 ? 20.290 0.807 -24.459 1.00 96.69 196 THR A CA 1
ATOM 1538 C C . THR A 1 196 ? 20.833 1.837 -23.462 1.00 96.69 196 THR A C 1
ATOM 1540 O O . THR A 1 196 ? 21.047 1.520 -22.292 1.00 96.69 196 THR A O 1
ATOM 1543 N N . LYS A 1 197 ? 21.073 3.082 -23.892 1.00 97.56 197 LYS A N 1
ATOM 1544 C CA . LYS A 1 197 ? 21.625 4.124 -23.017 1.00 97.56 197 LYS A CA 1
ATOM 1545 C C . LYS A 1 197 ? 20.570 4.602 -22.020 1.00 97.56 197 LYS A C 1
ATOM 1547 O O . LYS A 1 197 ? 20.883 4.753 -20.839 1.00 97.56 197 LYS A O 1
ATOM 1552 N N . ALA A 1 198 ? 19.347 4.827 -22.487 1.00 97.56 198 ALA A N 1
ATOM 1553 C CA . ALA A 1 198 ? 18.212 5.203 -21.664 1.00 97.56 198 ALA A CA 1
ATOM 1554 C C . ALA A 1 198 ? 17.869 4.092 -20.663 1.00 97.56 198 ALA A C 1
ATOM 1556 O O . ALA A 1 198 ? 17.708 4.378 -19.479 1.00 97.56 198 ALA A O 1
ATOM 1557 N N . TRP A 1 199 ? 17.873 2.827 -21.097 1.00 97.44 199 TRP A N 1
ATOM 1558 C CA . TRP A 1 199 ? 17.675 1.679 -20.214 1.00 97.44 199 TRP A CA 1
ATOM 1559 C C . TRP A 1 199 ? 18.739 1.597 -19.115 1.00 97.44 199 TRP A C 1
ATOM 1561 O O . TRP A 1 199 ? 18.395 1.443 -17.948 1.00 97.44 199 TRP A O 1
ATOM 1571 N N . HIS A 1 200 ? 20.027 1.756 -19.434 1.00 97.25 200 HIS A N 1
ATOM 1572 C CA . HIS A 1 200 ? 21.076 1.737 -18.407 1.00 97.25 200 HIS A CA 1
ATOM 1573 C C . HIS A 1 200 ? 20.936 2.873 -17.386 1.00 97.25 200 HIS A C 1
ATOM 1575 O O . HIS A 1 200 ? 21.170 2.656 -16.196 1.00 97.25 200 HIS A O 1
ATOM 1581 N N . ALA A 1 201 ? 20.556 4.074 -17.830 1.00 97.12 201 ALA A N 1
ATOM 1582 C CA . ALA A 1 201 ? 20.305 5.195 -16.928 1.00 97.12 201 ALA A CA 1
ATOM 1583 C C . ALA A 1 201 ? 19.104 4.921 -16.007 1.00 97.12 201 ALA A C 1
ATOM 1585 O O . ALA A 1 201 ? 19.182 5.171 -14.803 1.00 97.12 201 ALA A O 1
ATOM 1586 N N . GLU A 1 202 ? 18.027 4.362 -16.560 1.00 96.19 202 GLU A N 1
ATOM 1587 C CA . GLU A 1 202 ? 16.823 3.984 -15.817 1.00 96.19 202 GLU A CA 1
ATOM 1588 C C . GLU A 1 202 ? 17.107 2.857 -14.812 1.00 96.19 202 GLU A C 1
ATOM 1590 O O . GLU A 1 202 ? 16.742 2.953 -13.640 1.00 96.19 202 GLU A O 1
ATOM 1595 N N . TYR A 1 203 ? 17.844 1.825 -15.227 1.00 95.88 203 TYR A N 1
ATOM 1596 C CA . TYR A 1 203 ? 18.250 0.709 -14.375 1.00 95.88 203 TYR A CA 1
ATOM 1597 C C . TYR A 1 203 ? 19.153 1.147 -13.217 1.00 95.88 203 TYR A C 1
ATOM 1599 O O . TYR A 1 203 ? 18.953 0.730 -12.074 1.00 95.88 203 TYR A O 1
ATOM 1607 N N . LEU A 1 204 ? 20.116 2.036 -13.481 1.00 96.06 204 LEU A N 1
ATOM 1608 C CA . LEU A 1 204 ? 20.933 2.620 -12.422 1.00 96.06 204 LEU A CA 1
ATOM 1609 C C . LEU A 1 204 ? 20.061 3.404 -11.435 1.00 96.06 204 LEU A C 1
ATOM 1611 O O . LEU A 1 204 ? 20.214 3.229 -10.228 1.00 96.06 204 LEU A O 1
ATOM 1615 N N . ALA A 1 205 ? 19.126 4.215 -11.939 1.00 95.81 205 ALA A N 1
ATOM 1616 C CA . ALA A 1 205 ? 18.222 4.991 -11.100 1.00 95.81 205 ALA A CA 1
ATOM 1617 C C . ALA A 1 205 ? 17.350 4.096 -10.202 1.00 95.81 205 ALA A C 1
ATOM 1619 O O . ALA A 1 205 ? 17.224 4.386 -9.012 1.00 95.81 205 ALA A O 1
ATOM 1620 N N . LEU A 1 206 ? 16.809 2.995 -10.741 1.00 93.81 206 LEU A N 1
ATOM 1621 C CA . LEU A 1 206 ? 16.056 1.986 -9.986 1.00 93.81 206 LEU A CA 1
ATOM 1622 C C . LEU A 1 206 ? 16.853 1.482 -8.775 1.00 93.81 206 LEU A C 1
ATOM 1624 O O . LEU A 1 206 ? 16.371 1.537 -7.643 1.00 93.81 206 LEU A O 1
ATOM 1628 N N . ILE A 1 207 ? 18.097 1.046 -8.996 1.00 91.88 207 ILE A N 1
ATOM 1629 C CA . ILE A 1 207 ? 18.954 0.505 -7.932 1.00 91.88 207 ILE A CA 1
ATOM 1630 C C . ILE A 1 207 ? 19.312 1.586 -6.909 1.00 91.88 207 ILE A C 1
ATOM 1632 O O . ILE A 1 207 ? 19.232 1.347 -5.701 1.00 91.88 207 ILE A O 1
ATOM 1636 N N . THR A 1 208 ? 19.704 2.779 -7.365 1.00 94.00 208 THR A N 1
ATOM 1637 C CA . THR A 1 208 ? 20.109 3.858 -6.454 1.00 94.00 208 THR A CA 1
ATOM 1638 C C . THR A 1 208 ? 18.952 4.332 -5.585 1.00 94.00 208 THR A C 1
ATOM 1640 O O . THR A 1 208 ? 19.150 4.577 -4.395 1.00 94.00 208 THR A O 1
ATOM 1643 N N . ASN A 1 209 ? 17.744 4.409 -6.150 1.00 93.31 209 ASN A N 1
ATOM 1644 C CA . ASN A 1 209 ? 16.545 4.803 -5.420 1.00 93.31 209 ASN A CA 1
ATOM 1645 C C . ASN A 1 209 ? 16.180 3.750 -4.366 1.00 93.31 209 ASN A C 1
ATOM 1647 O O . ASN A 1 209 ? 15.990 4.097 -3.199 1.00 93.31 209 ASN A O 1
ATOM 1651 N N . GLN A 1 210 ? 16.195 2.463 -4.735 1.00 89.94 210 GLN A N 1
ATOM 1652 C CA . GLN A 1 210 ? 15.915 1.372 -3.800 1.00 89.94 210 GLN A CA 1
ATOM 1653 C C . GLN A 1 210 ? 16.902 1.348 -2.628 1.00 89.94 210 GLN A C 1
ATOM 1655 O O . GLN A 1 210 ? 16.509 1.158 -1.470 1.00 89.94 210 GLN A O 1
ATOM 1660 N N . LEU A 1 211 ? 18.190 1.559 -2.915 1.00 90.06 211 LEU A N 1
ATOM 1661 C CA . LEU A 1 211 ? 19.236 1.617 -1.900 1.00 90.06 211 LEU A CA 1
ATOM 1662 C C . LEU A 1 211 ? 19.029 2.808 -0.960 1.00 90.06 211 LEU A C 1
ATOM 1664 O O . LEU A 1 211 ? 19.024 2.630 0.258 1.00 90.06 211 LEU A O 1
ATOM 1668 N N . ASP A 1 212 ? 18.815 4.008 -1.499 1.00 89.44 212 ASP A N 1
ATOM 1669 C CA . ASP A 1 212 ? 18.563 5.210 -0.699 1.00 89.44 212 ASP A CA 1
ATOM 1670 C C . ASP A 1 212 ? 17.299 5.063 0.167 1.00 89.44 212 ASP A C 1
ATOM 1672 O O . ASP A 1 212 ? 17.300 5.400 1.355 1.00 89.44 212 ASP A O 1
ATOM 1676 N N . TYR A 1 213 ? 16.231 4.482 -0.381 1.00 89.19 213 TYR A N 1
ATOM 1677 C CA . TYR A 1 213 ? 15.004 4.206 0.359 1.00 89.19 213 TYR A CA 1
ATOM 1678 C C . TYR A 1 213 ? 15.229 3.210 1.507 1.00 89.19 213 TYR A C 1
ATOM 1680 O O . TYR A 1 213 ? 14.830 3.472 2.647 1.00 89.19 213 TYR A O 1
ATOM 1688 N N . SER A 1 214 ? 15.948 2.116 1.247 1.00 87.75 214 SER A N 1
ATOM 1689 C CA . SER A 1 214 ? 16.321 1.119 2.261 1.00 87.75 214 SER A CA 1
ATOM 1690 C C . SER A 1 214 ? 17.186 1.739 3.363 1.00 87.75 214 SER A C 1
ATOM 1692 O O . SER A 1 214 ? 16.916 1.573 4.556 1.00 87.75 214 SER A O 1
ATOM 1694 N N . MET A 1 215 ? 18.166 2.564 2.985 1.00 86.56 215 MET A N 1
ATOM 1695 C CA . MET A 1 215 ? 18.999 3.312 3.927 1.00 86.56 215 MET A CA 1
ATOM 1696 C C . MET A 1 215 ? 18.178 4.291 4.768 1.00 86.56 215 MET A C 1
ATOM 1698 O O . MET A 1 215 ? 18.403 4.405 5.975 1.00 86.56 215 MET A O 1
ATOM 1702 N N . LYS A 1 216 ? 17.188 4.979 4.186 1.00 85.94 216 LYS A N 1
ATOM 1703 C CA . LYS A 1 216 ? 16.255 5.845 4.926 1.00 85.94 216 LYS A CA 1
ATOM 1704 C C . LYS A 1 216 ? 15.414 5.049 5.924 1.00 85.94 216 LYS A C 1
ATOM 1706 O O . LYS A 1 216 ? 15.207 5.54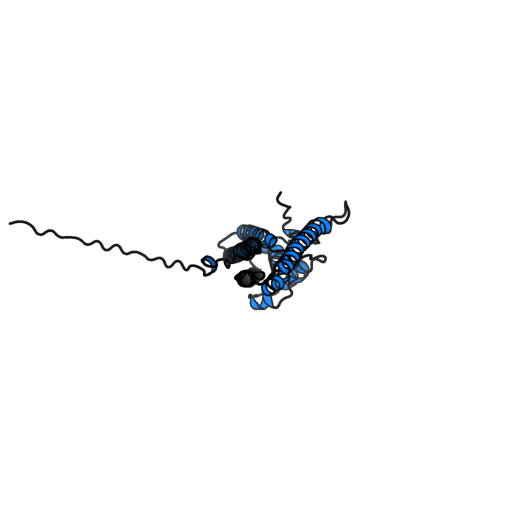2 7.034 1.00 85.94 216 LYS A O 1
ATOM 1711 N N . LYS A 1 217 ? 14.943 3.851 5.567 1.00 84.81 217 LYS A N 1
ATOM 1712 C CA . LYS A 1 217 ? 14.170 2.977 6.466 1.00 84.81 217 LYS A CA 1
ATOM 1713 C C . LYS A 1 217 ? 14.984 2.469 7.652 1.00 84.81 217 LYS A C 1
ATOM 1715 O O . LYS A 1 217 ? 14.444 2.384 8.748 1.00 84.81 217 LYS A O 1
ATOM 1720 N N . LEU A 1 218 ? 16.278 2.218 7.463 1.00 83.56 218 LEU A N 1
ATOM 1721 C CA . LEU A 1 218 ? 17.181 1.807 8.541 1.00 83.56 218 LEU A CA 1
ATOM 1722 C C . LEU A 1 218 ? 17.641 2.989 9.407 1.00 83.56 218 LEU A C 1
ATOM 1724 O O . LEU A 1 218 ? 17.599 2.933 10.633 1.00 83.56 218 LEU A O 1
ATOM 1728 N N . SER A 1 219 ? 18.068 4.087 8.784 1.00 81.12 219 SER A N 1
ATOM 1729 C CA . SER A 1 219 ? 18.715 5.203 9.490 1.00 81.12 219 SER A CA 1
ATOM 1730 C C . SER A 1 219 ? 17.739 6.108 10.244 1.00 81.12 219 SER A C 1
ATOM 1732 O O . SER A 1 219 ? 18.035 6.549 11.357 1.00 81.12 219 SER A O 1
ATOM 1734 N N . ARG A 1 220 ? 16.561 6.402 9.673 1.00 82.00 220 ARG A N 1
ATOM 1735 C CA . ARG A 1 220 ? 15.609 7.353 10.270 1.00 82.00 220 ARG A CA 1
ATOM 1736 C C . ARG A 1 220 ? 15.074 6.906 11.640 1.00 82.00 220 ARG A C 1
ATOM 1738 O O . ARG A 1 220 ? 15.002 7.773 12.515 1.00 82.00 220 ARG A O 1
ATOM 1745 N N . PRO A 1 221 ? 14.715 5.624 11.862 1.00 77.38 221 PRO A N 1
ATOM 1746 C CA . PRO A 1 221 ? 14.273 5.156 13.175 1.00 77.38 221 PRO A CA 1
ATOM 1747 C C . PRO A 1 221 ? 15.408 5.093 14.199 1.00 77.38 221 PRO A C 1
ATOM 1749 O O . PRO A 1 221 ? 15.176 5.392 15.370 1.00 77.38 221 PRO A O 1
ATOM 1752 N N . LEU A 1 222 ? 16.629 4.745 13.770 1.00 75.88 222 LEU A N 1
ATOM 1753 C CA . LEU A 1 222 ? 17.796 4.651 14.654 1.00 75.88 222 LEU A CA 1
ATOM 1754 C C . LEU A 1 222 ? 18.276 6.024 15.143 1.00 75.88 222 LEU A C 1
ATOM 1756 O O . LEU A 1 222 ? 18.735 6.132 16.276 1.00 75.88 222 LEU A O 1
ATOM 1760 N N . ALA A 1 223 ? 18.112 7.075 14.331 1.00 75.62 223 ALA A N 1
ATOM 1761 C CA . ALA A 1 223 ? 18.438 8.458 14.676 1.00 75.62 223 ALA A CA 1
ATOM 1762 C C . ALA A 1 223 ? 19.800 8.591 15.400 1.00 75.62 223 ALA A C 1
ATOM 1764 O O . ALA A 1 223 ? 20.831 8.275 14.813 1.00 75.62 223 ALA A O 1
ATOM 1765 N N . LYS A 1 224 ? 19.833 9.082 16.648 1.00 71.50 224 LYS A N 1
ATOM 1766 C CA . LYS A 1 224 ? 21.050 9.085 17.479 1.00 71.50 224 LYS A CA 1
ATOM 1767 C C . LYS A 1 224 ? 21.062 7.828 18.349 1.00 71.50 224 LYS A C 1
ATOM 1769 O O . LYS A 1 224 ? 20.027 7.483 18.917 1.00 71.50 224 LYS A O 1
ATOM 1774 N N . ILE A 1 225 ? 22.231 7.203 18.517 1.00 66.19 225 ILE A N 1
ATOM 1775 C CA . ILE A 1 225 ? 22.419 6.067 19.436 1.00 66.19 225 ILE A CA 1
ATOM 1776 C C . ILE A 1 225 ? 21.883 6.456 20.825 1.00 66.19 225 ILE A C 1
ATOM 1778 O O . ILE A 1 225 ? 22.282 7.477 21.380 1.00 66.19 225 ILE A O 1
ATOM 1782 N N . GLY A 1 226 ? 20.936 5.673 21.350 1.00 63.94 226 GLY A N 1
ATOM 1783 C CA . GLY A 1 226 ? 20.265 5.923 22.634 1.00 63.94 226 GLY A CA 1
ATOM 1784 C C . GLY A 1 226 ? 19.005 6.801 22.578 1.00 63.94 226 GLY A C 1
ATOM 1785 O O . GLY A 1 226 ? 18.310 6.909 23.583 1.00 63.94 226 GLY A O 1
ATOM 1786 N N . ALA A 1 227 ? 18.661 7.387 21.426 1.00 70.06 227 ALA A N 1
ATOM 1787 C CA . ALA A 1 227 ? 17.449 8.191 21.233 1.00 70.06 227 ALA A CA 1
ATOM 1788 C C . ALA A 1 227 ? 16.700 7.791 19.941 1.00 70.06 227 ALA A C 1
ATOM 1790 O O . ALA A 1 227 ? 16.597 8.607 19.011 1.00 70.06 227 ALA A O 1
ATOM 1791 N N . PRO A 1 228 ? 16.193 6.541 19.855 1.00 73.12 228 PRO A N 1
ATOM 1792 C CA . PRO A 1 228 ? 15.454 6.071 18.688 1.00 73.12 228 PRO A CA 1
ATOM 1793 C C . PRO A 1 228 ? 14.175 6.889 18.486 1.00 73.12 228 PRO A C 1
ATOM 1795 O O . PRO A 1 228 ? 13.598 7.430 19.431 1.00 73.12 228 PRO A O 1
ATOM 1798 N N . ARG A 1 229 ? 13.707 6.969 17.238 1.00 75.38 229 ARG A N 1
ATOM 1799 C CA . ARG A 1 229 ? 12.475 7.675 16.861 1.00 75.38 229 ARG A CA 1
ATOM 1800 C C . ARG A 1 229 ? 11.456 6.685 16.281 1.00 75.38 229 ARG A C 1
ATOM 1802 O O . ARG A 1 229 ? 11.386 6.549 15.060 1.00 75.38 229 ARG A O 1
ATOM 1809 N N . PRO A 1 230 ? 10.638 6.024 17.122 1.00 72.62 230 PRO A N 1
ATOM 1810 C CA . PRO A 1 230 ? 9.732 4.959 16.687 1.00 72.62 230 PRO A CA 1
ATOM 1811 C C . PRO A 1 230 ? 8.753 5.371 15.581 1.00 72.62 230 PRO A C 1
ATOM 1813 O O . PRO A 1 230 ? 8.504 4.593 14.678 1.00 72.62 230 PRO A O 1
ATOM 1816 N N . TYR A 1 231 ? 8.268 6.617 15.554 1.00 75.75 231 TYR A N 1
ATOM 1817 C CA . TYR A 1 231 ? 7.354 7.083 14.491 1.00 75.75 231 TYR A CA 1
ATOM 1818 C C . TYR A 1 231 ? 7.967 7.104 13.084 1.00 75.75 231 TYR A C 1
ATOM 1820 O O . TYR A 1 231 ? 7.257 7.300 12.102 1.00 75.75 231 TYR A O 1
ATOM 1828 N N . PHE A 1 232 ? 9.286 6.943 12.971 1.00 72.25 232 PHE A N 1
ATOM 1829 C CA . PHE A 1 232 ? 9.955 6.824 11.683 1.00 72.25 232 PHE A CA 1
ATOM 1830 C C . PHE A 1 232 ? 10.054 5.377 11.206 1.00 72.25 232 PHE A C 1
ATOM 1832 O O . PHE A 1 232 ? 10.319 5.185 10.019 1.00 72.25 232 PHE A O 1
ATOM 1839 N N . SER A 1 233 ? 9.868 4.372 12.073 1.00 77.25 233 SER A N 1
ATOM 1840 C CA . SER A 1 233 ? 9.826 2.991 11.599 1.00 77.25 233 SER A CA 1
ATOM 1841 C C . SER A 1 233 ? 8.524 2.752 10.852 1.00 77.25 233 SER A C 1
ATOM 1843 O O . SER A 1 233 ? 7.451 3.207 11.253 1.00 77.25 233 SER A O 1
ATOM 1845 N N . GLU A 1 234 ? 8.637 2.058 9.729 1.00 82.31 234 GLU A N 1
ATOM 1846 C CA . GLU A 1 234 ? 7.478 1.470 9.076 1.00 82.31 234 GLU A CA 1
ATOM 1847 C C . GLU A 1 234 ? 6.779 0.518 10.048 1.00 82.31 234 GLU A C 1
ATOM 1849 O O . GLU A 1 234 ? 7.439 -0.164 10.834 1.00 82.31 234 GLU A O 1
ATOM 1854 N N . SER A 1 235 ? 5.448 0.517 10.023 1.00 86.25 235 SER A N 1
ATOM 1855 C CA . SER A 1 235 ? 4.633 -0.394 10.827 1.00 86.25 235 SER A CA 1
ATOM 1856 C C . SER A 1 235 ? 4.957 -0.377 12.334 1.00 86.25 235 SER A C 1
ATOM 1858 O O . SER A 1 235 ? 4.986 -1.412 13.011 1.00 86.25 235 SER A O 1
ATOM 1860 N N . TRP A 1 236 ? 5.255 0.811 12.878 1.00 83.50 236 TRP A N 1
ATOM 1861 C CA . TRP A 1 236 ? 5.712 0.970 14.262 1.00 83.50 236 TRP A CA 1
ATOM 1862 C C . TRP A 1 236 ? 4.660 0.584 15.308 1.00 83.50 236 TRP A C 1
ATOM 1864 O O . TRP A 1 236 ? 5.035 0.215 16.424 1.00 83.50 236 TRP A O 1
ATOM 1874 N N . ARG A 1 237 ? 3.362 0.644 14.975 1.00 87.62 237 ARG A N 1
ATOM 1875 C CA . ARG A 1 237 ? 2.280 0.247 15.893 1.00 87.62 237 ARG A CA 1
ATOM 1876 C C . ARG A 1 237 ? 2.168 -1.259 15.972 1.00 87.62 237 ARG A C 1
ATOM 1878 O O . ARG A 1 237 ? 2.041 -1.804 17.064 1.00 87.62 237 ARG A O 1
ATOM 1885 N N . ALA A 1 238 ? 2.284 -1.916 14.822 1.00 84.50 238 ALA A N 1
ATOM 1886 C CA . ALA A 1 238 ? 2.302 -3.366 14.729 1.00 84.50 238 ALA A CA 1
ATOM 1887 C C . ALA A 1 238 ? 3.571 -3.980 15.345 1.00 84.50 238 ALA A C 1
ATOM 1889 O O . ALA A 1 238 ? 3.605 -5.181 15.608 1.00 84.50 238 ALA A O 1
ATOM 1890 N N . LYS A 1 239 ? 4.615 -3.169 15.596 1.00 83.62 239 LYS A N 1
ATOM 1891 C CA . LYS A 1 239 ? 5.918 -3.604 16.131 1.00 83.62 239 LYS A CA 1
ATOM 1892 C C . LYS A 1 239 ? 6.521 -4.747 15.307 1.00 83.62 239 LYS A C 1
ATOM 1894 O O . LYS A 1 239 ? 7.184 -5.634 15.853 1.00 83.62 239 LYS A O 1
ATOM 1899 N N . LEU A 1 240 ? 6.291 -4.725 13.992 1.00 68.19 240 LEU A N 1
ATOM 1900 C CA . LEU A 1 240 ? 6.903 -5.681 13.080 1.00 68.19 240 LEU A CA 1
ATOM 1901 C C . LEU A 1 240 ? 8.420 -5.468 13.115 1.00 68.19 240 LEU A C 1
ATOM 1903 O O . LEU A 1 240 ? 8.926 -4.380 12.848 1.00 68.19 240 LEU A O 1
ATOM 1907 N N . ARG A 1 241 ? 9.149 -6.507 13.525 1.00 54.47 241 ARG A N 1
ATOM 1908 C CA . ARG A 1 241 ? 10.615 -6.532 13.470 1.00 54.47 241 ARG A CA 1
ATOM 1909 C C . ARG A 1 241 ? 11.047 -6.874 12.047 1.00 54.47 241 ARG A C 1
ATOM 1911 O O . ARG A 1 241 ? 10.323 -7.587 11.357 1.00 54.47 241 ARG A O 1
ATOM 1918 N N . CYS A 1 242 ? 12.234 -6.416 11.633 1.00 49.84 242 CYS A N 1
ATOM 1919 C CA . CYS A 1 242 ? 12.885 -6.954 10.435 1.00 49.84 242 CYS A CA 1
ATOM 1920 C C . CYS A 1 242 ? 12.953 -8.478 10.587 1.00 49.84 242 CYS A C 1
ATOM 1922 O O . CYS A 1 242 ? 13.617 -8.966 11.505 1.00 49.84 242 CYS A O 1
ATOM 1924 N N . ARG A 1 243 ? 12.222 -9.219 9.747 1.00 39.38 243 ARG A N 1
ATOM 1925 C CA . ARG A 1 243 ? 12.432 -10.661 9.623 1.00 39.38 243 ARG A CA 1
ATOM 1926 C C . ARG A 1 243 ? 13.777 -10.834 8.921 1.00 39.38 243 ARG A C 1
ATOM 1928 O O . ARG A 1 243 ? 13.950 -10.334 7.814 1.00 39.38 243 ARG A O 1
ATOM 1935 N N . THR A 1 244 ? 14.729 -11.412 9.645 1.00 30.20 244 THR A N 1
ATOM 1936 C CA . THR A 1 244 ? 16.032 -11.852 9.131 1.00 30.20 244 THR A CA 1
ATOM 1937 C C . THR A 1 244 ? 15.867 -13.016 8.178 1.00 30.20 244 THR A C 1
ATOM 1939 O O . THR A 1 244 ? 15.025 -13.883 8.514 1.00 30.20 244 THR A O 1
#

Sequence (244 aa):
MYYQKSVAIAALLLLAGCQSSTSTDKMRPQASNHQSQGVYEIQFDSALRFNDSMLKLHDQSVRYCDSQSSLEGVKIAWQQGMESWMHLQGQERGPSDALEQNWNIQFWPDKKNTTGRKMVTAIKTKSWDMTSIQSQSVTVQGLGSVEWLLYDGASSMSEGSREDCSLLRAITDSLVDRSNTVLQAWSTNPWAELDTKAWHAEYLALITNQLDYSMKKLSRPLAKIGAPRPYFSESWRAKLRCRT

Organism: NCBI:txid990268

pLDDT: mean 87.82, std 16.89, range [30.2, 98.81]

InterPro domains:
  IPR018976 Imelysin-like domain [PF09375] (51-240)
  IPR034984 IPPA , imelysin-like domain [cd14659] (46-240)
  IPR038352 Imelysin-like domain superfamily [G3DSA:1.20.1420.20] (37-243)

Radius of gyration: 23.45 Å; chains: 1; bounding box: 61×82×49 Å

Secondary structure (DSSP, 8-state):
----------------------GGGG--PPP--STTHHHHHHHHHHHHHHHHHHHHHHHHHHHHHTTSS-HHHHHHHHHHHHHHHHTTSS---S-HHHHTTHHHH-----TT-HHHHHHHHHTTSS---HHHHHTS-GGGSHHHHHHHHHH-TTSGGGGT--TTHHHHHHHHHHHHHHHHHHHHHTTS-TTTT--HHHHHHHHHHHHHHHHHHHHHHHHHHH-BTTB--GGGSTTTTTT-----